Protein AF-A0A7S4KXI2-F1 (afdb_monomer_lite)

Foldseek 3Di:
DLDLVVLLCQLLVNFAFDPVQVVVCVVVVHRDDRVVGGDPLFADDPDGLLVLPVVLQEFAEEEEDDDPVVQVSVQSNSVSSNHHYDYDYPVCLVVQQRGQEYEYAPPDDVVVCLVSVVNHPNHDFYFYPVLSSVCSRNVHSVSTDTDDSPDPPPPVVPVCVQQLAQFDKWWWWDDPDPDCPVGTDIGDDPDPVVWDQDPQQKTDKAWEFCAPVRGPHHDPFPQTHNGFKIWIWGDDPRYIWIWIAGPPGQFAKDWQQFGAHGIDTDDAFIKIKGGQHGPDDHRDGDDPPTDSVRIIIIGMHGDNVSND

Sequence (308 aa):
GRCVKALVALARGVPIVNIDWISASFKNKEWLHTRSYLCRDVPRPSVSRRQVLSELSSAVVGVYGNTKPGFSDLSLIIEGLGGHSKEITMATRRKKEDVNILVIPKDFQLSTLRSEVEHMPALKFVITDENLKEVIWEGDRSLIQKLDFSETNVSRNTDEQLTGHKGMPFLQEVPFSQQNVTRPMRIYPTSASSFPESKDGTYPAIRVGRNPASCAYLLPYEGVSRIHFALQLVKDVNQLKLYIEDQGSTNGIFVNKQKRLGRTEVHENDVILVGGGAGLEDGAFLDDTMKTEHSARFVVKIDSKFSD

Structure (mmCIF, N/CA/C/O backbone):
data_AF-A0A7S4KXI2-F1
#
_entry.id   AF-A0A7S4KXI2-F1
#
loop_
_atom_site.group_PDB
_atom_site.id
_atom_site.type_symbol
_atom_site.label_atom_id
_atom_site.label_alt_id
_atom_site.label_comp_id
_atom_site.label_asym_id
_atom_site.label_entity_id
_atom_site.label_seq_id
_atom_site.pdbx_PDB_ins_code
_atom_site.Cartn_x
_atom_site.Cartn_y
_atom_site.Cartn_z
_atom_site.occupancy
_atom_site.B_iso_or_equiv
_atom_site.auth_seq_id
_atom_site.auth_comp_id
_atom_site.auth_asym_id
_atom_site.auth_atom_id
_atom_site.pdbx_PDB_model_num
ATOM 1 N N . GLY A 1 1 ? 0.180 4.705 -9.514 1.00 55.47 1 GLY A N 1
ATOM 2 C CA . GLY A 1 1 ? 0.528 5.211 -8.162 1.00 55.47 1 GLY A CA 1
ATOM 3 C C . GLY A 1 1 ? -0.717 5.488 -7.325 1.00 55.47 1 GLY A C 1
ATOM 4 O O . GLY A 1 1 ? -1.696 5.982 -7.873 1.00 55.47 1 GLY A O 1
ATOM 5 N N . ARG A 1 2 ? -0.679 5.195 -6.014 1.00 84.75 2 ARG A N 1
ATOM 6 C CA . ARG A 1 2 ? -1.804 5.295 -5.049 1.00 84.75 2 ARG A CA 1
ATOM 7 C C . ARG A 1 2 ? -2.128 6.741 -4.611 1.00 84.75 2 ARG A C 1
ATOM 9 O O . ARG A 1 2 ? -2.221 7.032 -3.423 1.00 84.75 2 ARG A O 1
ATOM 16 N N . CYS A 1 3 ? -2.231 7.684 -5.549 1.00 91.56 3 CYS A N 1
ATOM 17 C CA . CYS A 1 3 ? -2.616 9.060 -5.217 1.00 91.56 3 CYS A CA 1
ATOM 18 C C . CYS A 1 3 ? -4.137 9.186 -5.021 1.00 91.56 3 CYS A C 1
ATOM 20 O O . CYS A 1 3 ? -4.909 8.387 -5.553 1.00 91.56 3 CYS A O 1
ATOM 22 N N . VAL A 1 4 ? -4.582 10.224 -4.305 1.00 92.31 4 VAL A N 1
ATOM 23 C CA . VAL A 1 4 ? -6.007 10.458 -3.994 1.00 92.31 4 VAL A CA 1
ATOM 24 C C . VAL A 1 4 ? -6.867 10.495 -5.258 1.00 92.31 4 VAL A C 1
ATOM 26 O O . VAL A 1 4 ? -7.894 9.830 -5.321 1.00 92.31 4 VAL A O 1
ATOM 29 N N . LYS A 1 5 ? -6.414 11.184 -6.314 1.00 95.19 5 LYS A N 1
ATOM 30 C CA . LYS A 1 5 ? -7.141 11.261 -7.594 1.00 95.19 5 LYS A CA 1
ATOM 31 C C . LYS A 1 5 ? -7.384 9.882 -8.218 1.00 95.19 5 LYS A C 1
ATOM 33 O O . LYS A 1 5 ? -8.466 9.639 -8.744 1.00 95.19 5 LYS A O 1
ATOM 38 N N . ALA A 1 6 ? -6.403 8.981 -8.136 1.00 95.62 6 ALA A N 1
ATOM 39 C CA . ALA A 1 6 ? -6.546 7.617 -8.634 1.00 95.62 6 ALA A CA 1
ATOM 40 C C . ALA A 1 6 ? -7.560 6.821 -7.800 1.00 95.62 6 ALA A C 1
ATOM 42 O O . ALA A 1 6 ? -8.405 6.132 -8.362 1.00 95.62 6 ALA A O 1
ATOM 43 N N . LEU A 1 7 ? -7.535 6.961 -6.473 1.00 96.38 7 LEU A N 1
ATOM 44 C CA . LEU A 1 7 ? -8.495 6.294 -5.587 1.00 96.38 7 LEU A CA 1
ATOM 45 C C . LEU A 1 7 ? -9.927 6.799 -5.794 1.00 96.38 7 LEU A C 1
ATOM 47 O O . LEU A 1 7 ? -10.846 5.990 -5.861 1.00 96.38 7 LEU A O 1
ATOM 51 N N . VAL A 1 8 ? -10.117 8.110 -5.973 1.00 96.75 8 VAL A N 1
ATOM 52 C CA . VAL A 1 8 ? -11.424 8.698 -6.315 1.00 96.75 8 VAL A CA 1
ATOM 53 C C . VAL A 1 8 ? -11.923 8.167 -7.661 1.00 96.75 8 VAL A C 1
ATOM 55 O O . VAL A 1 8 ? -13.096 7.811 -7.783 1.00 96.75 8 VAL A O 1
ATOM 58 N N . ALA A 1 9 ? -11.044 8.071 -8.664 1.00 96.50 9 ALA A N 1
ATOM 59 C CA . ALA A 1 9 ? -11.386 7.481 -9.956 1.00 96.50 9 ALA A CA 1
ATOM 60 C C . ALA A 1 9 ? -11.843 6.019 -9.797 1.00 96.50 9 ALA A C 1
ATOM 62 O O . ALA A 1 9 ? -12.928 5.670 -10.260 1.00 96.50 9 ALA A O 1
ATOM 63 N N . LEU A 1 10 ? -11.083 5.196 -9.066 1.00 96.31 10 LEU A N 1
ATOM 64 C CA . LEU A 1 10 ? -11.429 3.794 -8.801 1.00 96.31 10 LEU A CA 1
ATOM 65 C C . LEU A 1 10 ? -12.745 3.644 -8.034 1.00 96.31 10 LEU A C 1
ATOM 67 O O . LEU A 1 10 ? -13.569 2.806 -8.404 1.00 96.31 10 LEU A O 1
ATOM 71 N N . ALA A 1 11 ? -12.962 4.464 -7.005 1.00 96.00 11 ALA A N 1
ATOM 72 C CA . ALA A 1 11 ? -14.194 4.484 -6.222 1.00 96.00 11 ALA A CA 1
ATOM 73 C C . ALA A 1 11 ? -15.423 4.763 -7.102 1.00 96.00 11 ALA A C 1
ATOM 75 O O . ALA A 1 11 ? -16.444 4.094 -6.966 1.00 96.00 11 ALA A O 1
ATOM 76 N N . ARG A 1 12 ? -15.290 5.688 -8.063 1.00 96.31 12 ARG A N 1
ATOM 77 C CA . ARG A 1 12 ? -16.340 6.061 -9.028 1.00 96.31 12 ARG A CA 1
ATOM 78 C C . ARG A 1 12 ? -16.450 5.118 -10.232 1.00 96.31 12 ARG A C 1
ATOM 80 O O . ARG A 1 12 ? -17.287 5.348 -11.099 1.00 96.31 12 ARG A O 1
ATOM 87 N N . GLY A 1 13 ? -15.609 4.086 -10.320 1.00 95.56 13 GLY A N 1
ATOM 88 C CA . GLY A 1 13 ? -15.572 3.179 -11.471 1.00 95.56 13 GLY A CA 1
ATOM 89 C C . GLY A 1 13 ? -14.996 3.806 -12.747 1.00 95.56 13 GLY A C 1
ATOM 90 O O . GLY A 1 13 ? -15.228 3.294 -13.840 1.00 95.56 13 GLY A O 1
ATOM 91 N N . VAL A 1 14 ? -14.246 4.903 -12.628 1.00 96.38 14 VAL A N 1
ATOM 92 C CA . VAL A 1 14 ? -13.552 5.541 -13.750 1.00 96.38 14 VAL A CA 1
ATOM 93 C C . VAL A 1 14 ? -12.287 4.733 -14.070 1.00 96.38 14 VAL A C 1
ATOM 95 O O . VAL A 1 14 ? -11.456 4.526 -13.180 1.00 96.38 14 VAL A O 1
ATOM 98 N N . PRO A 1 15 ? -12.105 4.265 -15.319 1.00 94.94 15 PRO A N 1
ATOM 99 C CA . PRO A 1 15 ? -10.921 3.504 -15.696 1.00 94.94 15 PRO A CA 1
ATOM 100 C C . PRO A 1 15 ? -9.660 4.370 -15.615 1.00 94.94 15 PRO A C 1
ATOM 102 O O . PRO A 1 15 ? -9.641 5.506 -16.085 1.00 94.94 15 PRO A O 1
ATOM 105 N N . ILE A 1 16 ? -8.583 3.806 -15.067 1.00 95.38 16 ILE A N 1
ATOM 106 C CA . ILE A 1 16 ? -7.259 4.433 -15.088 1.00 95.38 16 ILE A CA 1
ATOM 107 C C . ILE A 1 16 ? -6.535 3.967 -16.352 1.00 95.38 16 ILE A C 1
ATOM 109 O O . ILE A 1 16 ? -6.246 2.777 -16.508 1.00 95.38 16 ILE A O 1
ATOM 113 N N . VAL A 1 17 ? -6.252 4.909 -17.248 1.00 96.62 17 VAL A N 1
ATOM 114 C CA . VAL A 1 17 ? -5.554 4.670 -18.516 1.00 96.62 17 VAL A CA 1
ATOM 115 C C . VAL A 1 17 ? -4.150 5.262 -18.507 1.00 96.62 17 VAL A C 1
ATOM 117 O O . VAL A 1 17 ? -3.864 6.206 -17.768 1.00 96.62 17 VAL A O 1
ATOM 120 N N . ASN A 1 18 ? -3.277 4.704 -19.339 1.00 95.62 18 ASN A N 1
ATOM 121 C CA . ASN A 1 18 ? -1.946 5.232 -19.580 1.00 95.62 18 ASN A CA 1
ATOM 122 C C . ASN A 1 18 ? -2.002 6.492 -20.465 1.00 95.62 18 ASN A C 1
ATOM 124 O O . ASN A 1 18 ? -3.010 6.794 -21.108 1.00 95.62 18 ASN A O 1
ATOM 128 N N . ILE A 1 19 ? -0.893 7.235 -20.504 1.00 96.06 19 ILE A N 1
ATOM 129 C CA . ILE A 1 19 ? -0.793 8.472 -21.291 1.00 96.06 19 ILE A CA 1
ATOM 130 C C . ILE A 1 19 ? -0.904 8.223 -22.805 1.00 96.06 19 ILE A C 1
ATOM 132 O O . ILE A 1 19 ? -1.326 9.112 -23.545 1.00 96.06 19 ILE A O 1
ATOM 136 N N . ASP A 1 20 ? -0.610 7.003 -23.264 1.00 97.00 20 ASP A N 1
ATOM 137 C CA . ASP A 1 20 ? -0.696 6.631 -24.678 1.00 97.00 20 ASP A CA 1
ATOM 138 C C . ASP A 1 20 ? -2.126 6.722 -25.211 1.00 97.00 20 ASP A C 1
ATOM 140 O O . ASP A 1 20 ? -2.302 6.982 -26.399 1.00 97.00 20 ASP A O 1
ATOM 144 N N . TRP A 1 21 ? -3.149 6.572 -24.358 1.00 97.75 21 TRP A N 1
ATOM 145 C CA . TRP A 1 21 ? -4.545 6.782 -24.753 1.00 97.75 21 TRP A CA 1
ATOM 146 C C . TRP A 1 21 ? -4.774 8.185 -25.318 1.00 97.75 21 TRP A C 1
ATOM 148 O O . TRP A 1 21 ? -5.435 8.344 -26.345 1.00 97.75 21 TRP A O 1
ATOM 158 N N . ILE A 1 22 ? -4.197 9.197 -24.663 1.00 97.31 22 ILE A N 1
ATOM 159 C CA . ILE A 1 22 ? -4.315 10.599 -25.068 1.00 97.31 22 ILE A CA 1
ATOM 160 C C . ILE A 1 22 ? -3.591 10.792 -26.400 1.00 97.31 22 ILE A C 1
ATOM 162 O O . ILE A 1 22 ? -4.193 11.252 -27.370 1.00 97.31 22 ILE A O 1
ATOM 166 N N . SER A 1 23 ? -2.327 10.370 -26.477 1.00 97.75 23 SER A N 1
ATOM 167 C CA . SER A 1 23 ? -1.507 10.485 -27.689 1.00 97.75 23 SER A CA 1
ATOM 168 C C . SER A 1 23 ? -2.138 9.774 -28.888 1.00 97.75 23 SER A C 1
ATOM 170 O O . SER A 1 23 ? -2.178 10.317 -29.993 1.00 97.75 23 SER A O 1
ATOM 172 N N . ALA A 1 24 ? -2.673 8.572 -28.678 1.00 97.69 24 ALA A N 1
ATOM 173 C CA . ALA A 1 24 ? -3.324 7.798 -29.720 1.00 97.69 24 ALA A CA 1
ATOM 174 C C . ALA A 1 24 ? -4.668 8.413 -30.135 1.00 97.69 24 ALA A C 1
ATOM 176 O O . ALA A 1 24 ? -4.960 8.449 -31.328 1.00 97.69 24 ALA A O 1
ATOM 177 N N . SER A 1 25 ? -5.447 8.962 -29.199 1.00 97.94 25 SER A N 1
ATOM 178 C CA . SER A 1 25 ? -6.700 9.658 -29.527 1.00 97.94 25 SER A CA 1
ATOM 179 C C . SER A 1 25 ? -6.443 10.922 -30.357 1.00 97.94 25 SER A C 1
ATOM 181 O O . SER A 1 25 ? -7.071 11.127 -31.394 1.00 97.94 25 SER A O 1
ATOM 183 N N . PHE A 1 26 ? -5.434 11.724 -29.990 1.00 98.12 26 PHE A N 1
ATOM 184 C CA . PHE A 1 26 ? -5.021 12.884 -30.792 1.00 98.12 26 PHE A CA 1
ATOM 185 C C . PHE A 1 26 ? -4.544 12.488 -32.191 1.00 98.12 26 PHE A C 1
ATOM 187 O O . PHE A 1 26 ? -4.942 13.112 -33.174 1.00 98.12 26 PHE A O 1
ATOM 194 N N . LYS A 1 27 ? -3.723 11.436 -32.296 1.00 98.06 27 LYS A N 1
ATOM 195 C CA . LYS A 1 27 ? -3.203 10.950 -33.582 1.00 98.06 27 LYS A CA 1
ATOM 196 C C . LYS A 1 27 ? -4.319 10.494 -34.526 1.00 98.06 27 LYS A C 1
ATOM 198 O O . LYS A 1 27 ? -4.247 10.779 -35.718 1.00 98.06 27 LYS A O 1
ATOM 203 N N . ASN A 1 28 ? -5.333 9.806 -34.003 1.00 97.69 28 ASN A N 1
ATOM 204 C CA . ASN A 1 28 ? -6.451 9.291 -34.799 1.00 97.69 28 ASN A CA 1
ATOM 205 C C . ASN A 1 28 ? -7.590 10.309 -34.978 1.00 97.69 28 ASN A C 1
ATOM 207 O O . ASN A 1 28 ? -8.513 10.050 -35.741 1.00 97.69 28 ASN A O 1
ATOM 211 N N . LYS A 1 29 ? -7.511 11.481 -34.327 1.00 97.62 29 LYS A N 1
ATOM 212 C CA . LYS A 1 29 ? -8.562 12.515 -34.320 1.00 97.62 29 LYS A CA 1
ATOM 213 C C . LYS A 1 29 ? -9.922 11.992 -33.831 1.00 97.62 29 LYS A C 1
ATOM 215 O O . LYS A 1 29 ? -10.963 12.512 -34.223 1.00 97.62 29 LYS A O 1
ATOM 220 N N . GLU A 1 30 ? -9.909 10.996 -32.952 1.00 97.94 30 GLU A N 1
ATOM 221 C CA . GLU A 1 30 ? -11.101 10.411 -32.337 1.00 97.94 30 GLU A CA 1
ATOM 222 C C . GLU A 1 30 ? -10.794 9.906 -30.922 1.00 97.94 30 GLU A C 1
ATOM 224 O O . GLU A 1 30 ? -9.646 9.618 -30.585 1.00 97.94 30 GLU A O 1
ATOM 229 N N . TRP A 1 31 ? -11.822 9.784 -30.080 1.00 97.06 31 TRP A N 1
ATOM 230 C CA . TRP A 1 31 ? -11.675 9.207 -28.744 1.00 97.06 31 TRP A CA 1
ATOM 231 C C . TRP A 1 31 ? -11.628 7.685 -28.829 1.00 97.06 31 TRP A C 1
ATOM 233 O O . TRP A 1 31 ? -12.648 7.030 -29.038 1.00 97.06 31 TRP A O 1
ATOM 243 N N . LEU A 1 32 ? -10.440 7.116 -2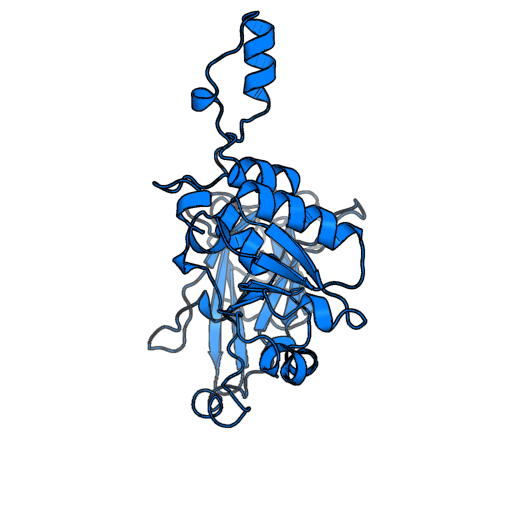8.633 1.00 97.69 32 LEU A N 1
ATOM 244 C CA . LEU A 1 32 ? -10.262 5.668 -28.680 1.00 97.69 32 LEU A CA 1
ATOM 245 C C . LEU A 1 32 ? -10.871 4.980 -27.455 1.00 97.69 32 LEU A C 1
ATOM 247 O O . LEU A 1 32 ? -10.969 5.549 -26.364 1.00 97.69 32 LEU A O 1
ATOM 251 N N . HIS A 1 33 ? -11.218 3.703 -27.606 1.00 97.19 33 HIS A N 1
ATOM 252 C CA . HIS A 1 33 ? -11.757 2.908 -26.509 1.00 97.19 33 HIS A CA 1
ATOM 253 C C . HIS A 1 33 ? -10.701 2.694 -25.403 1.00 97.19 33 HIS A C 1
ATOM 255 O O . HIS A 1 33 ? -9.630 2.133 -25.637 1.00 97.19 33 HIS A O 1
ATOM 261 N N . THR A 1 34 ? -11.019 3.074 -24.162 1.00 96.94 34 THR A N 1
ATOM 262 C CA . THR A 1 34 ? -10.071 3.082 -23.023 1.00 96.94 34 THR A CA 1
ATOM 263 C C . THR A 1 34 ? -9.535 1.702 -22.632 1.00 96.94 34 THR A C 1
ATOM 265 O O . THR A 1 34 ? -8.426 1.599 -22.113 1.00 96.94 34 THR A O 1
ATOM 268 N N . ARG A 1 35 ? -10.287 0.623 -22.901 1.00 94.50 35 ARG A N 1
ATOM 269 C CA . ARG A 1 35 ? -9.895 -0.772 -22.584 1.00 94.50 35 ARG A CA 1
ATOM 270 C C . ARG A 1 35 ? -8.509 -1.168 -23.102 1.00 94.50 35 ARG A C 1
ATOM 272 O O . ARG A 1 35 ? -7.815 -1.908 -22.411 1.00 94.50 35 ARG A O 1
ATOM 279 N N . SER A 1 36 ? -8.102 -0.669 -24.268 1.00 96.31 36 SER A N 1
ATOM 280 C CA . SER A 1 36 ? -6.795 -0.986 -24.866 1.00 96.31 36 SER A CA 1
ATOM 281 C C . SER A 1 36 ? -5.626 -0.257 -24.197 1.00 96.31 36 SER A C 1
ATOM 283 O O . SER A 1 36 ? -4.472 -0.574 -24.464 1.00 96.31 36 SER A O 1
ATOM 285 N N . TYR A 1 37 ? -5.923 0.699 -23.316 1.00 97.25 37 TYR A N 1
ATOM 286 C CA . TYR A 1 37 ? -4.955 1.614 -22.719 1.00 97.25 37 TYR A CA 1
ATOM 287 C C . TYR A 1 37 ? -4.993 1.606 -21.191 1.00 97.25 37 TYR A C 1
ATOM 289 O O . TYR A 1 37 ? -4.465 2.510 -20.554 1.00 97.25 37 TYR A O 1
ATOM 297 N N . LEU A 1 38 ? -5.629 0.612 -20.569 1.00 94.94 38 LEU A N 1
ATOM 298 C CA . LEU A 1 38 ? -5.674 0.512 -19.112 1.00 94.94 38 LEU A CA 1
ATOM 299 C C . LEU A 1 38 ? -4.265 0.375 -18.525 1.00 94.94 38 LEU A C 1
ATOM 301 O O . LEU A 1 38 ? -3.448 -0.414 -19.012 1.00 94.94 38 LEU A O 1
ATOM 305 N N . CYS A 1 39 ? -4.010 1.084 -17.428 1.00 93.62 39 CYS A N 1
ATOM 306 C CA . CYS A 1 39 ? -2.784 0.923 -16.659 1.00 93.62 39 CYS A CA 1
ATOM 307 C C . CYS A 1 39 ? -2.621 -0.535 -16.187 1.00 93.62 39 CYS A C 1
ATOM 309 O O . CYS A 1 39 ? -3.579 -1.195 -15.769 1.00 93.62 39 CYS A O 1
ATOM 311 N N . ARG A 1 40 ? -1.399 -1.072 -16.304 1.00 91.06 40 ARG A N 1
ATOM 312 C CA . ARG A 1 40 ? -1.091 -2.473 -15.956 1.00 91.06 40 ARG A CA 1
ATOM 313 C C . ARG A 1 40 ? -0.893 -2.678 -14.454 1.00 91.06 40 ARG A C 1
ATOM 315 O O . ARG A 1 40 ? -1.143 -3.771 -13.969 1.00 91.06 40 ARG A O 1
ATOM 322 N N . ASP A 1 41 ? -0.476 -1.634 -13.746 1.00 87.94 41 ASP A N 1
ATOM 323 C CA . ASP A 1 41 ? -0.218 -1.608 -12.302 1.00 87.94 41 ASP A CA 1
ATOM 324 C C . ASP A 1 41 ? -1.487 -1.425 -11.454 1.00 87.94 41 ASP A C 1
ATOM 326 O O . ASP A 1 41 ? -1.411 -1.440 -10.229 1.00 87.94 41 ASP A O 1
ATOM 330 N N . VAL A 1 42 ? -2.648 -1.233 -12.087 1.00 91.31 42 VAL A N 1
ATOM 331 C CA . VAL A 1 42 ? -3.931 -1.059 -11.400 1.00 91.31 42 VAL A CA 1
ATOM 332 C C . VAL A 1 42 ? -4.654 -2.409 -11.322 1.00 91.31 42 VAL A C 1
ATOM 334 O O . VAL A 1 42 ? -5.028 -2.946 -12.374 1.00 91.31 42 VAL A O 1
ATOM 337 N N . PRO A 1 43 ? -4.892 -2.950 -10.109 1.00 90.12 43 PRO A N 1
ATOM 338 C CA . PRO A 1 43 ? -5.602 -4.213 -9.919 1.00 90.12 43 PRO A CA 1
ATOM 339 C C . PRO A 1 43 ? -6.997 -4.214 -10.555 1.00 90.12 43 PRO A C 1
ATOM 341 O O . PRO A 1 43 ? -7.677 -3.184 -10.640 1.00 90.12 43 PRO A O 1
ATOM 344 N N . ARG A 1 44 ? -7.453 -5.383 -11.015 1.00 91.31 44 ARG A N 1
ATOM 345 C CA . ARG A 1 44 ? -8.733 -5.551 -11.728 1.00 91.31 44 ARG A CA 1
ATOM 346 C C . ARG A 1 44 ? -9.586 -6.630 -11.055 1.00 91.31 44 ARG A C 1
ATOM 348 O O . ARG A 1 44 ? -9.660 -7.741 -11.574 1.00 91.31 44 ARG A O 1
ATOM 355 N N . PRO A 1 45 ? -10.212 -6.325 -9.908 1.00 87.88 45 PRO A N 1
ATOM 356 C CA . PRO A 1 45 ? -11.200 -7.203 -9.299 1.00 87.88 45 PRO A CA 1
ATOM 357 C C . PRO A 1 45 ? -12.345 -7.510 -10.269 1.00 87.88 45 PRO A C 1
ATOM 359 O O . PRO A 1 45 ? -12.674 -6.711 -11.151 1.00 87.88 45 PRO A O 1
ATOM 362 N N . SER A 1 46 ? -12.976 -8.665 -10.064 1.00 88.75 46 SER A N 1
ATOM 363 C CA . SER A 1 46 ? -14.157 -9.115 -10.810 1.00 88.75 46 SER A CA 1
ATOM 364 C C . SER A 1 46 ? -15.406 -8.269 -10.534 1.00 88.75 46 SER A C 1
ATOM 366 O O . SER A 1 46 ? -16.357 -8.306 -11.312 1.00 88.75 46 SER A O 1
ATOM 368 N N . VAL A 1 47 ? -15.398 -7.495 -9.446 1.00 92.06 47 VAL A N 1
ATOM 369 C CA . VAL A 1 47 ? -16.495 -6.628 -9.005 1.00 92.06 47 VAL A CA 1
ATOM 370 C C . VAL A 1 47 ? -16.036 -5.173 -8.885 1.00 92.06 47 VAL A C 1
ATOM 372 O O . VAL A 1 47 ? -14.853 -4.872 -8.715 1.00 92.06 47 VAL A O 1
ATOM 375 N N . SER A 1 48 ? -16.979 -4.236 -8.982 1.00 93.94 48 SER A N 1
ATOM 376 C CA . SER A 1 48 ? -16.687 -2.805 -8.819 1.00 93.94 48 SER A CA 1
ATOM 377 C C . SER A 1 48 ? -16.261 -2.470 -7.383 1.00 93.94 48 SER A C 1
ATOM 379 O O . SER A 1 48 ? -16.688 -3.127 -6.438 1.00 93.94 48 SER A O 1
ATOM 381 N N . ARG A 1 49 ? -15.485 -1.394 -7.178 1.00 93.56 49 ARG A N 1
ATOM 382 C CA . ARG A 1 49 ? -15.041 -0.978 -5.826 1.00 93.56 49 ARG A CA 1
ATOM 383 C C . ARG A 1 49 ? -16.213 -0.654 -4.900 1.00 93.56 49 ARG A C 1
ATOM 385 O O . ARG A 1 49 ? -16.151 -0.938 -3.711 1.00 93.56 49 ARG A O 1
ATOM 392 N N . ARG A 1 50 ? -17.309 -0.136 -5.460 1.00 94.12 50 ARG A N 1
ATOM 393 C CA . ARG A 1 50 ? -18.567 0.074 -4.736 1.00 94.12 50 ARG A CA 1
ATOM 394 C C . ARG A 1 50 ? -19.176 -1.240 -4.229 1.00 94.12 50 ARG A C 1
ATOM 396 O O . ARG A 1 50 ? -19.741 -1.255 -3.147 1.00 94.12 50 ARG A O 1
ATOM 403 N N . GLN A 1 51 ? -19.050 -2.336 -4.980 1.00 93.31 51 GLN A N 1
ATOM 404 C CA . GLN A 1 51 ? -19.500 -3.661 -4.536 1.00 93.31 51 GLN A CA 1
ATOM 405 C C . GLN A 1 51 ? -18.541 -4.285 -3.517 1.00 93.31 51 GLN A C 1
ATOM 407 O O . GLN A 1 51 ? -19.008 -4.901 -2.564 1.00 93.31 51 GLN A O 1
ATOM 412 N N . VAL A 1 52 ? -17.225 -4.092 -3.685 1.00 91.56 52 VAL A N 1
ATOM 413 C CA . VAL A 1 52 ? -16.207 -4.521 -2.702 1.00 91.56 52 VAL A CA 1
ATOM 414 C C . VAL A 1 52 ? -16.504 -3.919 -1.329 1.00 91.56 52 VAL A C 1
ATOM 416 O O . VAL A 1 52 ? -16.448 -4.618 -0.324 1.00 91.56 52 VAL A O 1
ATOM 419 N N . LEU A 1 53 ? -16.856 -2.632 -1.306 1.00 92.25 53 LEU A N 1
ATOM 420 C CA . LEU A 1 53 ? -17.140 -1.850 -0.105 1.00 92.25 53 LEU A CA 1
ATOM 421 C C . LEU A 1 53 ? -18.624 -1.484 -0.000 1.00 92.25 53 LEU A C 1
ATOM 423 O O . LEU A 1 53 ? -18.983 -0.325 0.220 1.00 92.25 53 LEU A O 1
ATOM 427 N N . SER A 1 54 ? -19.499 -2.473 -0.183 1.00 94.12 54 SER A N 1
ATOM 428 C CA . SER A 1 54 ? -20.950 -2.254 -0.152 1.00 94.12 54 SER A CA 1
ATOM 429 C C . SER A 1 54 ? -21.438 -1.639 1.166 1.00 94.12 54 SER A C 1
ATOM 431 O O . SER A 1 54 ? -22.399 -0.869 1.156 1.00 94.12 54 SER A O 1
ATOM 433 N N . GLU A 1 55 ? -20.733 -1.871 2.279 1.00 92.56 55 GLU A N 1
ATOM 434 C CA . GLU A 1 55 ? -21.054 -1.286 3.582 1.00 92.56 55 GLU A CA 1
ATOM 435 C C . GLU A 1 55 ? -20.913 0.238 3.596 1.00 92.56 55 GLU A C 1
ATOM 437 O O . GLU A 1 55 ? -21.590 0.892 4.385 1.00 92.56 55 GLU A O 1
ATOM 442 N N . LEU A 1 56 ? -20.066 0.809 2.731 1.00 93.06 56 LEU A N 1
ATOM 443 C CA . LEU A 1 56 ? -19.897 2.259 2.621 1.00 93.06 56 LEU A CA 1
ATOM 444 C C . LEU A 1 56 ? -21.004 2.915 1.794 1.00 93.06 56 LEU A C 1
ATOM 446 O O . LEU A 1 56 ? -21.292 4.082 2.024 1.00 93.06 56 LEU A O 1
ATOM 450 N N . SER A 1 57 ? -21.650 2.187 0.879 1.00 91.06 57 SER A N 1
ATOM 451 C CA . SER A 1 57 ? -22.580 2.750 -0.117 1.00 91.06 57 SER A CA 1
ATOM 452 C C . SER A 1 57 ? -23.855 3.392 0.451 1.00 91.06 57 SER A C 1
ATOM 454 O O . SER A 1 57 ? -24.576 4.065 -0.277 1.00 91.06 57 SER A O 1
ATOM 456 N N . SER A 1 58 ? -24.132 3.199 1.739 1.00 90.19 58 SER A N 1
ATOM 457 C CA . SER A 1 58 ? -25.239 3.840 2.455 1.00 90.19 58 SER A CA 1
ATOM 458 C C . SER A 1 58 ? -24.864 4.238 3.886 1.00 90.19 58 SER A C 1
ATOM 460 O O . SER A 1 58 ? -25.744 4.526 4.695 1.00 90.19 58 SER A O 1
ATOM 462 N N . ALA A 1 59 ? -23.577 4.174 4.235 1.00 94.50 59 ALA A N 1
ATOM 463 C CA . ALA A 1 59 ? -23.113 4.473 5.581 1.00 94.50 59 ALA A CA 1
ATOM 464 C C . ALA A 1 59 ? -22.820 5.962 5.743 1.00 94.50 59 ALA A C 1
ATOM 466 O O . ALA A 1 59 ? -22.265 6.615 4.854 1.00 94.50 59 ALA A O 1
ATOM 467 N N . VAL A 1 60 ? -23.109 6.469 6.937 1.00 96.62 60 VAL A N 1
ATOM 468 C CA . VAL A 1 60 ? -22.502 7.698 7.435 1.00 96.62 60 VAL A CA 1
ATOM 469 C C . VAL A 1 60 ? -21.110 7.345 7.950 1.00 96.62 60 VAL A C 1
ATOM 471 O O . VAL A 1 60 ? -20.952 6.601 8.918 1.00 96.62 60 VAL A O 1
ATOM 474 N N . VAL A 1 61 ? -20.087 7.858 7.280 1.00 96.56 61 VAL A N 1
ATOM 475 C CA . VAL A 1 61 ? -18.683 7.576 7.567 1.00 96.56 61 VAL A CA 1
ATOM 476 C C . VAL A 1 61 ? -18.082 8.765 8.296 1.00 96.56 61 VAL A C 1
ATOM 478 O O . VAL A 1 61 ? -17.895 9.838 7.722 1.00 96.56 61 VAL A O 1
ATOM 481 N N . GLY A 1 62 ? -17.772 8.587 9.572 1.00 95.38 62 GLY A N 1
ATOM 482 C CA . GLY A 1 62 ? -17.027 9.566 10.343 1.00 95.38 62 GLY A CA 1
ATOM 483 C C . GLY A 1 62 ? -15.564 9.522 9.925 1.00 95.38 62 GLY A C 1
ATOM 484 O O . GLY A 1 62 ? -14.939 8.472 10.005 1.00 95.38 62 GLY A O 1
ATOM 485 N N . VAL A 1 63 ? -15.003 10.641 9.491 1.00 94.75 63 VAL A N 1
ATOM 486 C CA . VAL A 1 63 ? -13.571 10.763 9.211 1.00 94.75 63 VAL A CA 1
ATOM 487 C C . VAL A 1 63 ? -12.960 11.602 10.316 1.00 94.75 63 VAL A C 1
ATOM 489 O O . VAL A 1 63 ? -13.308 12.771 10.496 1.00 94.75 63 VAL A O 1
ATOM 492 N N . TYR A 1 64 ? -12.074 10.977 11.077 1.00 91.31 64 TYR A N 1
ATOM 493 C CA . TYR A 1 64 ? -11.428 11.575 12.227 1.00 91.31 64 TYR A CA 1
ATOM 494 C C . TYR A 1 64 ? -10.130 12.271 11.805 1.00 91.31 64 TYR A C 1
ATOM 496 O O . TYR A 1 64 ? -9.273 11.664 11.162 1.00 91.31 64 TYR A O 1
ATOM 504 N N . GLY A 1 65 ? -9.946 13.539 12.172 1.00 80.12 65 GLY A N 1
ATOM 505 C CA . GLY A 1 65 ? -8.712 14.256 11.851 1.00 80.12 65 GLY A CA 1
ATOM 506 C C . GLY A 1 65 ? -8.701 15.712 12.303 1.00 80.12 65 GLY A C 1
ATOM 507 O O . GLY A 1 65 ? -9.737 16.357 12.405 1.00 80.12 65 GLY A O 1
ATOM 508 N N . ASN A 1 66 ? -7.497 16.231 12.558 1.00 57.72 66 ASN A N 1
ATOM 509 C CA . ASN A 1 66 ? -7.271 17.610 13.010 1.00 57.72 66 ASN A CA 1
ATOM 510 C C . ASN A 1 66 ? -6.927 18.581 11.864 1.00 57.72 66 ASN A C 1
ATOM 512 O O . ASN A 1 66 ? -6.693 19.762 12.116 1.00 57.72 66 ASN A O 1
ATOM 516 N N . THR A 1 67 ? -6.860 18.115 10.610 1.00 60.81 67 THR A N 1
ATOM 517 C CA . THR A 1 67 ? -6.451 18.942 9.466 1.00 60.81 67 THR A CA 1
ATOM 518 C C . THR A 1 67 ? -7.434 18.824 8.295 1.00 60.81 67 THR A C 1
ATOM 520 O O . THR A 1 67 ? -7.691 17.742 7.767 1.00 60.81 67 THR A O 1
ATOM 523 N N . LYS A 1 68 ? -7.951 19.977 7.844 1.00 66.62 68 LYS A N 1
ATOM 524 C CA . LYS A 1 68 ? -8.885 20.099 6.707 1.00 66.62 68 LYS A CA 1
ATOM 525 C C . LYS A 1 68 ? -8.455 19.365 5.416 1.00 66.62 68 LYS A C 1
ATOM 527 O O . LYS A 1 68 ? -9.341 18.836 4.746 1.00 66.62 68 LYS A O 1
ATOM 532 N N . PRO A 1 69 ? -7.157 19.294 5.036 1.00 69.25 69 PRO A N 1
ATOM 533 C CA . PRO A 1 69 ? -6.753 18.620 3.799 1.00 69.25 69 PRO A CA 1
ATOM 534 C C . PRO A 1 69 ? -7.020 17.109 3.815 1.00 69.25 69 PRO A C 1
ATOM 536 O O . PRO A 1 69 ? -7.541 16.575 2.843 1.00 69.25 69 PRO A O 1
ATOM 539 N N . GLY A 1 70 ? -6.727 16.424 4.929 1.00 73.50 70 GLY A N 1
ATOM 540 C CA . GLY A 1 70 ? -6.908 14.970 5.027 1.00 73.50 70 GLY A CA 1
ATOM 541 C C . GLY A 1 70 ? -8.380 14.556 4.983 1.00 73.50 70 GLY A C 1
ATOM 542 O O . GLY A 1 70 ? -8.725 13.558 4.350 1.00 73.50 70 GLY A O 1
ATOM 543 N N . PHE A 1 71 ? -9.253 15.366 5.591 1.00 84.00 71 PHE A N 1
ATOM 544 C CA . PHE A 1 71 ? -10.700 15.177 5.514 1.00 84.00 71 PHE A CA 1
ATOM 545 C C . PHE A 1 71 ? -11.218 15.304 4.073 1.00 84.00 71 PHE A C 1
ATOM 547 O O . PHE A 1 71 ? -11.928 14.415 3.606 1.00 84.00 71 PHE A O 1
ATOM 554 N N . SER A 1 72 ? -10.824 16.367 3.358 1.00 85.69 72 SER A N 1
ATOM 555 C CA . SER A 1 72 ? -11.289 16.622 1.984 1.00 85.69 72 SER A CA 1
ATOM 556 C C . SER A 1 72 ? -10.917 15.505 1.007 1.00 85.69 72 SER A C 1
ATOM 558 O O . SER A 1 72 ? -11.659 15.238 0.065 1.00 85.69 72 SER A O 1
ATOM 560 N N . ASP A 1 73 ? -9.764 14.866 1.189 1.00 91.31 73 ASP A N 1
ATOM 561 C CA . ASP A 1 73 ? -9.331 13.800 0.286 1.00 91.31 73 ASP A CA 1
ATOM 562 C C . ASP A 1 73 ? -10.139 12.514 0.507 1.00 91.31 73 ASP A C 1
ATOM 564 O O . ASP A 1 73 ? -10.563 11.858 -0.448 1.00 91.31 73 ASP A O 1
ATOM 568 N N . LEU A 1 74 ? -10.380 12.157 1.771 1.00 93.62 74 LEU A N 1
ATOM 569 C CA . LEU A 1 74 ? -11.153 10.972 2.134 1.00 93.62 74 LEU A CA 1
ATOM 570 C C . LEU A 1 74 ? -12.645 11.141 1.845 1.00 93.62 74 LEU A C 1
ATOM 572 O O . LEU A 1 74 ? -13.279 10.171 1.428 1.00 93.62 74 LEU A O 1
ATOM 576 N N . SER A 1 75 ? -13.200 12.347 2.002 1.00 95.25 75 SER A N 1
ATOM 577 C CA . SER A 1 75 ? -14.610 12.614 1.693 1.00 95.25 75 SER A CA 1
ATOM 578 C C . SER A 1 75 ? -14.926 12.297 0.232 1.00 95.25 75 SER A C 1
ATOM 580 O O . SER A 1 75 ? -15.853 11.543 -0.043 1.00 95.25 75 SER A O 1
ATOM 582 N N . LEU A 1 76 ? -14.086 12.753 -0.704 1.00 95.69 76 LEU A N 1
ATOM 583 C CA . LEU A 1 76 ? -14.253 12.489 -2.138 1.00 95.69 76 LEU A CA 1
ATOM 584 C C . LEU A 1 76 ? -14.208 10.995 -2.477 1.00 95.69 76 LEU A C 1
ATOM 586 O O . LEU A 1 76 ? -14.903 10.538 -3.391 1.00 95.69 76 LEU A O 1
ATOM 590 N N . ILE A 1 77 ? -13.375 10.237 -1.762 1.00 96.19 77 ILE A N 1
ATOM 591 C CA . ILE A 1 77 ? -13.270 8.786 -1.916 1.00 96.19 77 ILE A CA 1
ATOM 592 C C . ILE A 1 77 ? -14.553 8.113 -1.412 1.00 96.19 77 ILE A C 1
ATOM 594 O O . ILE A 1 77 ? -15.150 7.318 -2.139 1.00 96.19 77 ILE A O 1
ATOM 598 N N . ILE A 1 78 ? -14.995 8.457 -0.200 1.00 96.94 78 ILE A N 1
ATOM 599 C CA . ILE A 1 78 ? -16.204 7.912 0.436 1.00 96.94 78 ILE A CA 1
ATOM 600 C C . ILE A 1 78 ? -17.447 8.214 -0.411 1.00 96.94 78 ILE A C 1
ATOM 602 O O . ILE A 1 78 ? -18.223 7.306 -0.708 1.00 96.94 78 ILE A O 1
ATOM 606 N N . GLU A 1 79 ? -17.597 9.453 -0.877 1.00 96.12 79 GLU A N 1
ATOM 607 C CA . GLU A 1 79 ? -18.672 9.865 -1.787 1.00 96.12 79 GLU A CA 1
ATOM 608 C C . GLU A 1 79 ? -18.614 9.101 -3.115 1.00 96.12 79 GLU A C 1
ATOM 610 O O . GLU A 1 79 ? -19.641 8.679 -3.648 1.00 96.12 79 GLU A O 1
ATOM 615 N N . GLY A 1 80 ? -17.408 8.859 -3.645 1.00 95.88 80 GLY A N 1
ATOM 616 C CA . GLY A 1 80 ? -17.211 8.026 -4.832 1.00 95.88 80 GLY A CA 1
ATOM 617 C C . GLY A 1 80 ? -17.755 6.608 -4.649 1.00 95.88 80 GLY A C 1
ATOM 618 O O . GLY A 1 80 ? -18.406 6.073 -5.547 1.00 95.88 80 GLY A O 1
ATOM 619 N N . LEU A 1 81 ? -17.575 6.034 -3.458 1.00 96.00 81 LEU A N 1
ATOM 620 C CA . LEU A 1 81 ? -18.129 4.731 -3.082 1.00 96.00 81 LEU A CA 1
ATOM 621 C C . LEU A 1 81 ? -19.646 4.776 -2.826 1.00 96.00 81 LEU A C 1
ATOM 623 O O . LEU A 1 81 ? -20.290 3.730 -2.836 1.00 96.00 81 LEU A O 1
ATOM 627 N N . GLY A 1 82 ? -20.245 5.964 -2.719 1.00 95.69 82 GLY A N 1
ATOM 628 C CA . GLY A 1 82 ? -21.672 6.180 -2.456 1.00 95.69 82 GLY A CA 1
ATOM 629 C C . GLY A 1 82 ? -22.008 6.470 -0.991 1.00 95.69 82 GLY A C 1
ATOM 630 O O . GLY A 1 82 ? -23.182 6.587 -0.671 1.00 95.69 82 GLY A O 1
ATOM 631 N N . GLY A 1 83 ? -21.010 6.588 -0.113 1.00 95.81 83 GLY A N 1
ATOM 632 C CA . GLY A 1 83 ? -21.225 6.910 1.297 1.00 95.81 83 GLY A CA 1
ATOM 633 C C . GLY A 1 83 ? -21.360 8.403 1.573 1.00 95.81 83 GLY A C 1
ATOM 634 O O . GLY A 1 83 ? -21.082 9.246 0.719 1.00 95.81 83 GLY A O 1
ATOM 635 N N . HIS A 1 84 ? -21.727 8.731 2.810 1.00 96.56 84 HIS A N 1
ATOM 636 C CA . HIS A 1 84 ? -21.799 10.106 3.300 1.00 96.56 84 HIS A CA 1
ATOM 637 C C . HIS A 1 84 ? -20.701 10.349 4.330 1.00 96.56 84 HIS A C 1
ATOM 639 O O . HIS A 1 84 ? -20.749 9.791 5.422 1.00 96.56 84 HIS A O 1
ATOM 645 N N . SER A 1 85 ? -19.710 11.184 4.024 1.00 95.12 85 SER A N 1
ATOM 646 C CA . SER A 1 85 ? -18.655 11.502 4.992 1.00 95.12 85 SER A CA 1
ATOM 647 C C . SER A 1 85 ? -19.069 12.613 5.960 1.00 95.12 85 SER A C 1
ATOM 649 O O . SER A 1 85 ? -19.641 13.621 5.542 1.00 95.12 85 SER A O 1
ATOM 651 N N . LYS A 1 86 ? -18.696 12.486 7.235 1.00 94.19 86 LYS A N 1
ATOM 652 C CA . LYS A 1 86 ? -18.794 13.543 8.250 1.00 94.19 86 LYS A CA 1
ATOM 653 C C . LYS A 1 86 ? -17.446 13.771 8.910 1.00 94.19 86 LYS A C 1
ATOM 655 O O . LYS A 1 86 ? -16.784 12.821 9.312 1.00 94.19 86 LYS A O 1
ATOM 660 N N . GLU A 1 87 ? -17.053 15.031 9.051 1.00 93.00 87 GLU A N 1
ATOM 661 C CA . GLU A 1 87 ? -15.841 15.385 9.790 1.00 93.00 87 GLU A CA 1
ATOM 662 C C . GLU A 1 87 ? -16.095 15.205 11.286 1.00 93.00 87 GLU A C 1
ATOM 664 O O . GLU A 1 87 ? -17.035 15.789 11.839 1.00 93.00 87 GLU A O 1
ATOM 669 N N . ILE A 1 88 ? -15.260 14.393 11.932 1.00 90.56 88 ILE A N 1
ATOM 670 C CA . ILE A 1 88 ? -15.318 14.146 13.368 1.00 90.56 88 ILE A CA 1
ATOM 671 C C . ILE A 1 88 ? -14.124 14.826 14.028 1.00 90.56 88 ILE A C 1
ATOM 673 O O . ILE A 1 88 ? -12.970 14.489 13.770 1.00 90.56 88 ILE A O 1
ATOM 677 N N . THR A 1 89 ? -14.421 15.771 14.918 1.00 86.75 89 THR A N 1
ATOM 678 C CA . THR A 1 89 ? -13.427 16.469 15.740 1.00 86.75 89 THR A CA 1
ATOM 679 C C . THR A 1 89 ? -13.712 16.247 17.223 1.00 86.75 89 THR A C 1
ATOM 681 O O . THR A 1 89 ? -14.830 15.896 17.613 1.00 86.75 89 THR A O 1
ATOM 684 N N . MET A 1 90 ? -12.723 16.509 18.082 1.00 75.56 90 MET A N 1
ATOM 685 C CA . MET A 1 90 ? -12.898 16.433 19.541 1.00 75.56 90 MET A CA 1
ATOM 686 C C . MET A 1 90 ? -14.028 17.329 20.064 1.00 75.56 90 MET A C 1
ATOM 688 O O . MET A 1 90 ? -14.737 16.963 20.997 1.00 75.56 90 MET A O 1
ATOM 692 N N . ALA A 1 91 ? -14.261 18.471 19.416 1.00 75.50 91 ALA A N 1
ATOM 693 C CA . ALA A 1 91 ? -15.280 19.431 19.828 1.00 75.50 91 ALA A CA 1
ATOM 694 C C . ALA A 1 91 ? -16.721 19.024 19.453 1.00 75.50 91 ALA A C 1
ATOM 696 O O . ALA A 1 91 ? -17.675 19.635 19.931 1.00 75.50 91 ALA A O 1
ATOM 697 N N . THR A 1 92 ? -16.926 18.018 18.595 1.00 72.00 92 THR A N 1
ATOM 698 C CA . THR A 1 92 ? -18.231 17.751 17.960 1.00 72.00 92 THR A CA 1
ATOM 699 C C . THR A 1 92 ? -18.880 16.439 18.409 1.00 72.00 92 THR A C 1
ATOM 701 O O . THR A 1 92 ? -19.253 15.600 17.594 1.00 72.00 92 THR A O 1
ATOM 704 N N . ARG A 1 93 ? -19.096 16.272 19.724 1.00 66.06 93 ARG A N 1
ATOM 705 C CA . ARG A 1 93 ? -19.726 15.060 20.298 1.00 66.06 93 ARG A CA 1
ATOM 706 C C . ARG A 1 93 ? -21.097 14.710 19.697 1.00 66.06 93 ARG A C 1
ATOM 708 O O . ARG A 1 93 ? -21.313 13.561 19.345 1.00 66.06 93 ARG A O 1
ATOM 715 N N . ARG A 1 94 ? -21.988 15.690 19.494 1.00 67.50 94 ARG A N 1
ATOM 716 C CA . ARG A 1 94 ? -23.348 15.461 18.950 1.00 67.50 94 ARG A CA 1
ATOM 717 C C . ARG A 1 94 ? -23.381 14.970 17.496 1.00 67.50 94 ARG A C 1
ATOM 719 O O . ARG A 1 94 ? -24.411 14.506 17.036 1.00 67.50 94 ARG A O 1
ATOM 726 N N . LYS A 1 95 ? -22.276 15.082 16.747 1.00 75.50 95 LYS A N 1
ATOM 727 C CA . LYS A 1 95 ? -22.209 14.650 15.337 1.00 75.50 95 LYS A CA 1
ATOM 728 C C . LYS A 1 95 ? -21.865 13.163 15.170 1.00 75.50 95 LYS A C 1
ATOM 730 O O . LYS A 1 95 ? -21.679 12.723 14.041 1.00 75.50 95 LYS A O 1
ATOM 735 N N . LYS A 1 96 ? -21.723 12.427 16.277 1.00 85.31 96 LYS A N 1
ATOM 736 C CA . LYS A 1 96 ? -21.168 11.068 16.309 1.00 85.31 96 LYS A CA 1
ATOM 737 C C . LYS A 1 96 ? -22.237 9.962 16.354 1.00 85.31 96 LYS A C 1
ATOM 739 O O . LYS A 1 96 ? -21.917 8.822 16.047 1.00 85.31 96 LYS A O 1
ATOM 744 N N . GLU A 1 97 ? -23.482 10.284 16.710 1.00 87.38 97 GLU A N 1
ATOM 745 C CA . GLU A 1 97 ? -24.527 9.289 17.021 1.00 87.38 97 GLU A CA 1
ATOM 746 C C . GLU A 1 97 ? -24.945 8.423 15.826 1.00 87.38 97 GLU A C 1
ATOM 748 O O . GLU A 1 97 ? -25.252 7.246 16.000 1.00 87.38 97 GLU A O 1
ATOM 753 N N . ASP A 1 98 ? -24.929 8.981 14.614 1.00 93.12 98 ASP A N 1
ATOM 754 C CA . ASP A 1 98 ? -25.349 8.291 13.393 1.00 93.12 98 ASP A CA 1
ATOM 755 C C . ASP A 1 98 ? -24.184 7.729 12.568 1.00 93.12 98 ASP A C 1
ATOM 757 O O . ASP A 1 98 ? -24.406 7.169 11.497 1.00 93.12 98 ASP A O 1
ATOM 761 N N . VAL A 1 99 ? -22.946 7.845 13.060 1.00 95.56 99 VAL A N 1
ATOM 762 C CA . VAL A 1 99 ? -21.756 7.334 12.373 1.00 95.56 99 VAL A CA 1
ATOM 763 C C . VAL A 1 99 ? -21.773 5.807 12.373 1.00 95.56 99 VAL A C 1
ATOM 765 O O . VAL A 1 99 ? -21.705 5.175 13.422 1.00 95.56 99 VAL A O 1
ATOM 768 N N . ASN A 1 100 ? -21.813 5.206 11.183 1.00 96.38 100 ASN A N 1
ATOM 769 C CA . ASN A 1 100 ? -21.787 3.755 11.011 1.00 96.38 100 ASN A CA 1
ATOM 770 C C . ASN A 1 100 ? -20.373 3.191 10.900 1.00 96.38 100 ASN A C 1
ATOM 772 O O . ASN A 1 100 ? -20.139 2.049 11.287 1.00 96.38 100 ASN A O 1
ATOM 776 N N . ILE A 1 101 ? -19.445 3.956 10.327 1.00 96.38 101 ILE A N 1
ATOM 777 C CA . ILE A 1 101 ? -18.052 3.550 10.115 1.00 96.38 101 ILE A CA 1
ATOM 778 C C . ILE A 1 101 ? -17.169 4.725 10.506 1.00 96.38 101 ILE A C 1
ATOM 780 O O . ILE A 1 101 ? -17.413 5.845 10.060 1.00 96.38 101 ILE A O 1
ATOM 784 N N . LEU A 1 102 ? -16.141 4.481 11.314 1.00 95.88 102 LEU A N 1
ATOM 785 C CA . LEU A 1 102 ? -15.172 5.506 11.695 1.00 95.88 102 LEU A CA 1
ATOM 786 C C . LEU A 1 102 ? -13.835 5.228 11.001 1.00 95.88 102 LEU A C 1
ATOM 788 O O . LEU A 1 102 ? -13.276 4.140 11.123 1.00 95.88 102 LEU A O 1
ATOM 792 N N . VAL A 1 103 ? -13.330 6.217 10.271 1.00 95.75 103 VAL A N 1
ATOM 793 C CA . VAL A 1 103 ? -12.022 6.193 9.614 1.00 95.75 103 VAL A CA 1
ATOM 794 C C . VAL A 1 103 ? -11.075 7.081 10.406 1.00 95.75 103 VAL A C 1
ATOM 796 O O . VAL A 1 103 ? -11.344 8.272 10.572 1.00 95.75 103 VAL A O 1
ATOM 799 N N . ILE A 1 104 ? -9.970 6.515 10.881 1.00 93.88 104 ILE A N 1
ATOM 800 C CA . ILE A 1 104 ? -8.962 7.223 11.681 1.00 93.88 104 ILE A CA 1
ATOM 801 C C . ILE A 1 104 ? -7.608 7.265 10.958 1.00 93.88 104 ILE A C 1
ATOM 803 O O . ILE A 1 104 ? -7.348 6.412 10.111 1.00 93.88 104 ILE A O 1
ATOM 807 N N . PRO A 1 105 ? -6.712 8.215 11.268 1.00 92.56 105 PRO A N 1
ATOM 808 C CA . PRO A 1 105 ? -5.349 8.180 10.748 1.00 92.56 105 PRO A CA 1
ATOM 809 C C . PRO A 1 105 ? -4.625 6.901 11.187 1.00 92.56 105 PRO A C 1
ATOM 811 O O . PRO A 1 105 ? -4.802 6.465 12.324 1.00 92.56 105 PRO A O 1
ATOM 814 N N . LYS A 1 106 ? -3.775 6.329 10.328 1.00 88.88 106 LYS A N 1
ATOM 815 C CA . LYS A 1 106 ? -2.974 5.133 10.662 1.00 88.88 106 LYS A CA 1
ATOM 816 C C . LYS A 1 106 ? -2.232 5.238 12.003 1.00 88.88 106 LYS A C 1
ATOM 818 O O . LYS A 1 106 ? -2.247 4.296 12.783 1.00 88.88 106 LYS A O 1
ATOM 823 N N . ASP A 1 107 ? -1.618 6.387 12.277 1.00 85.81 107 ASP A N 1
ATOM 824 C CA . ASP A 1 107 ? -0.804 6.610 13.480 1.00 85.81 107 ASP A CA 1
ATOM 825 C C . ASP A 1 107 ? -1.628 7.090 14.694 1.00 85.81 107 ASP A C 1
ATOM 827 O O . ASP A 1 107 ? -1.083 7.627 15.661 1.00 85.81 107 ASP A O 1
ATOM 831 N N . PHE A 1 108 ? -2.958 6.969 14.643 1.00 87.19 108 PHE A N 1
ATOM 832 C CA . PHE A 1 108 ? -3.841 7.462 15.692 1.00 87.19 108 PHE A CA 1
ATOM 833 C C . PHE A 1 108 ? -3.955 6.478 16.868 1.00 87.19 108 PHE A C 1
ATOM 835 O O . PHE A 1 108 ? -4.242 5.297 16.685 1.00 87.19 108 PHE A O 1
ATOM 842 N N . GLN A 1 109 ? -3.794 6.973 18.099 1.00 87.38 109 GLN A N 1
ATOM 843 C CA . GLN A 1 109 ? -3.888 6.148 19.308 1.00 87.38 109 GLN A CA 1
ATOM 844 C C . GLN A 1 109 ? -5.346 5.803 19.644 1.00 87.38 109 GLN A C 1
ATOM 846 O O . GLN A 1 109 ? -6.091 6.641 20.155 1.00 87.38 109 GLN A O 1
ATOM 851 N N . LEU A 1 110 ? -5.744 4.549 19.416 1.00 87.31 110 LEU A N 1
ATOM 852 C CA . LEU A 1 110 ? -7.106 4.047 19.656 1.00 87.31 110 LEU A CA 1
ATOM 853 C C . LEU A 1 110 ? -7.614 4.249 21.090 1.00 87.31 110 LEU A C 1
ATOM 855 O O . LEU A 1 110 ? -8.801 4.506 21.291 1.00 87.31 110 LEU A O 1
ATOM 859 N N . SER A 1 111 ? -6.720 4.187 22.080 1.00 87.31 111 SER A N 1
ATOM 860 C CA . SER A 1 111 ? -7.043 4.400 23.498 1.00 87.31 111 SER A CA 1
ATOM 861 C C . SER A 1 111 ? -7.737 5.741 23.752 1.00 87.31 111 SER A C 1
ATOM 863 O O . SER A 1 111 ? -8.625 5.824 24.600 1.00 87.31 111 SER A O 1
ATOM 865 N N . THR A 1 112 ? -7.397 6.773 22.977 1.00 88.94 112 THR A N 1
ATOM 866 C CA . THR A 1 112 ? -7.976 8.118 23.107 1.00 88.94 112 THR A CA 1
ATOM 867 C C . THR A 1 112 ? -9.439 8.193 22.658 1.00 88.94 112 THR A C 1
ATOM 869 O O . THR A 1 112 ? -10.191 9.011 23.180 1.00 88.94 112 THR A O 1
ATOM 872 N N . LEU A 1 113 ? -9.864 7.304 21.753 1.00 89.31 113 LEU A N 1
ATOM 873 C CA . LEU A 1 113 ? -11.223 7.255 21.199 1.00 89.31 113 LEU A CA 1
ATOM 874 C C . LEU A 1 113 ? -12.171 6.349 21.986 1.00 89.31 113 LEU A C 1
ATOM 876 O O . LEU A 1 113 ? -13.374 6.367 21.729 1.00 89.31 113 LEU A O 1
ATOM 880 N N . ARG A 1 114 ? -11.660 5.546 22.928 1.00 89.69 114 ARG A N 1
ATOM 881 C CA . ARG A 1 114 ? -12.436 4.482 23.584 1.00 89.69 114 ARG A CA 1
ATOM 882 C C . ARG A 1 114 ? -13.736 4.995 24.197 1.00 89.69 114 ARG A C 1
ATOM 884 O O . ARG A 1 114 ? -14.810 4.517 23.847 1.00 89.69 114 ARG A O 1
ATOM 891 N N . SER A 1 115 ? -13.628 6.024 25.037 1.00 88.69 115 SER A N 1
ATOM 892 C CA . SER A 1 115 ? -14.794 6.629 25.690 1.00 88.69 115 SER A CA 1
ATOM 893 C C . SER A 1 115 ? -15.803 7.197 24.695 1.00 88.69 115 SER A C 1
ATOM 895 O O . SER A 1 115 ? -16.964 7.357 25.024 1.00 88.69 115 SER A O 1
ATOM 897 N N . GLU A 1 116 ? -15.402 7.517 23.470 1.00 89.81 116 GLU A N 1
ATOM 898 C CA . GLU A 1 116 ? -16.263 8.179 22.495 1.00 89.81 116 GLU A CA 1
ATOM 899 C C . GLU A 1 116 ? -16.954 7.171 21.596 1.00 89.81 116 GLU A C 1
ATOM 901 O O . GLU A 1 116 ? -18.121 7.357 21.270 1.00 89.81 116 GLU A O 1
ATOM 906 N N . VAL A 1 117 ? -16.250 6.094 21.252 1.00 91.12 117 VAL A N 1
ATOM 907 C CA . VAL A 1 117 ? -16.789 4.928 20.550 1.00 91.12 117 VAL A CA 1
ATOM 908 C C . VAL A 1 117 ? -17.889 4.256 21.369 1.00 91.12 117 VAL A C 1
ATOM 910 O O . VAL A 1 117 ? -18.916 3.890 20.805 1.00 91.12 117 VAL A O 1
ATOM 913 N N . GLU A 1 118 ? -17.749 4.202 22.697 1.00 90.25 118 GLU A N 1
ATOM 914 C CA . GLU A 1 118 ? -18.802 3.722 23.611 1.00 90.25 118 GLU A CA 1
ATOM 915 C C . GLU A 1 118 ? -20.112 4.528 23.505 1.00 90.25 118 GLU A C 1
ATOM 917 O O . GLU A 1 118 ? -21.184 4.007 23.803 1.00 90.25 118 GLU A O 1
ATOM 922 N N . HIS A 1 119 ? -20.051 5.777 23.030 1.00 90.19 119 HIS A N 1
ATOM 923 C CA . HIS A 1 119 ? -21.214 6.649 22.829 1.00 90.19 119 HIS A CA 1
ATOM 924 C C . HIS A 1 119 ? -21.670 6.723 21.358 1.00 90.19 119 HIS A C 1
ATOM 926 O O . HIS A 1 119 ? -22.461 7.601 21.009 1.00 90.19 119 HIS A O 1
ATOM 932 N N . MET A 1 120 ? -21.185 5.838 20.478 1.00 93.12 120 MET A N 1
ATOM 933 C CA . MET A 1 120 ? -21.601 5.754 19.071 1.00 93.12 120 MET A CA 1
ATOM 934 C C . MET A 1 120 ? -22.434 4.484 18.825 1.00 93.12 120 MET A C 1
ATOM 936 O O . MET A 1 120 ? -21.914 3.498 18.304 1.00 93.12 120 MET A O 1
ATOM 940 N N . PRO A 1 121 ? -23.739 4.473 19.156 1.00 93.00 121 PRO A N 1
ATOM 941 C CA . PRO A 1 121 ? -24.561 3.260 19.083 1.00 93.00 121 PRO A CA 1
ATOM 942 C C . PRO A 1 121 ? -24.745 2.717 17.657 1.00 93.00 121 PRO A C 1
ATOM 944 O O . PRO A 1 121 ? -25.033 1.536 17.481 1.00 93.00 121 PRO A O 1
ATOM 947 N N . ALA A 1 122 ? -24.590 3.559 16.630 1.00 94.69 122 ALA A N 1
ATOM 948 C CA . ALA A 1 122 ? -24.704 3.156 15.230 1.00 94.69 122 ALA A CA 1
ATOM 949 C C . ALA A 1 122 ? -23.397 2.603 14.631 1.00 94.69 122 ALA A C 1
ATOM 951 O O . ALA A 1 122 ? -23.421 2.108 13.495 1.00 94.69 122 ALA A O 1
ATOM 952 N N . LEU A 1 123 ? -22.273 2.706 15.352 1.00 95.19 123 LEU A N 1
ATOM 953 C CA . LEU A 1 123 ? -20.947 2.363 14.850 1.00 95.19 123 LEU A CA 1
ATOM 954 C C . LEU A 1 123 ? -20.798 0.847 14.715 1.00 95.19 123 LEU A C 1
ATOM 956 O O . LEU A 1 123 ? -20.924 0.098 15.678 1.00 95.19 123 LEU A O 1
ATOM 960 N N . LYS A 1 124 ? -20.500 0.394 13.497 1.00 94.81 124 LYS A N 1
ATOM 961 C CA . LYS A 1 124 ? -20.333 -1.024 13.161 1.00 94.81 124 LYS A CA 1
ATOM 962 C C . LYS A 1 124 ? -18.883 -1.478 13.257 1.00 94.81 124 LYS A C 1
ATOM 964 O O . LYS A 1 124 ? -18.636 -2.613 13.647 1.00 94.81 124 LYS A O 1
ATOM 969 N N . PHE A 1 125 ? -17.938 -0.643 12.825 1.00 93.94 125 PHE A N 1
ATOM 970 C CA . PHE A 1 125 ? -16.504 -0.922 12.908 1.00 93.94 125 PHE A CA 1
ATOM 971 C C . PHE A 1 125 ? -15.667 0.338 12.654 1.00 93.94 125 PHE A C 1
ATOM 973 O O . PHE A 1 125 ? -16.154 1.342 12.123 1.00 93.94 125 PHE A O 1
ATOM 980 N N . VAL A 1 126 ? -14.385 0.251 13.008 1.00 95.00 126 VAL A N 1
ATOM 981 C CA . VAL A 1 126 ? -13.383 1.304 12.819 1.00 95.00 126 VAL A CA 1
ATOM 982 C C . VAL A 1 126 ? -12.254 0.773 11.943 1.00 95.00 126 VAL A C 1
ATOM 984 O O . VAL A 1 126 ? -11.855 -0.381 12.088 1.00 95.00 126 VAL A O 1
ATOM 987 N N . ILE A 1 127 ? -11.763 1.601 11.024 1.00 95.75 127 ILE A N 1
ATOM 988 C CA . ILE A 1 127 ? -10.643 1.290 10.123 1.00 95.75 127 ILE A CA 1
ATOM 989 C C . ILE A 1 127 ? -9.682 2.473 10.043 1.00 95.75 127 ILE A C 1
ATOM 991 O O . ILE A 1 127 ? -10.053 3.613 10.333 1.00 95.75 127 ILE A O 1
ATOM 995 N N . THR A 1 128 ? -8.451 2.222 9.606 1.00 94.81 128 THR A N 1
ATOM 996 C CA . THR A 1 128 ? -7.509 3.303 9.299 1.00 94.81 128 THR A CA 1
ATOM 997 C C . THR A 1 128 ? -7.722 3.850 7.887 1.00 94.81 128 THR A C 1
ATOM 999 O O . THR A 1 128 ? -8.234 3.168 6.993 1.00 94.81 128 THR A O 1
ATOM 1002 N N . ASP A 1 129 ? -7.305 5.092 7.659 1.00 94.31 129 ASP A N 1
ATOM 1003 C CA . ASP A 1 129 ? -7.331 5.723 6.344 1.00 94.31 129 ASP A CA 1
ATOM 1004 C C . ASP A 1 129 ? -6.438 4.990 5.333 1.00 94.31 129 ASP A C 1
ATOM 1006 O O . ASP A 1 129 ? -6.797 4.868 4.163 1.00 94.31 129 ASP A O 1
ATOM 1010 N N . GLU A 1 130 ? -5.292 4.471 5.773 1.00 93.00 130 GLU A N 1
ATOM 1011 C CA . GLU A 1 130 ? -4.406 3.659 4.943 1.00 93.00 130 GLU A CA 1
ATOM 1012 C C . GLU A 1 130 ? -5.038 2.318 4.562 1.00 93.00 130 GLU A C 1
ATOM 1014 O O . GLU A 1 130 ? -5.009 1.967 3.382 1.00 93.00 130 GLU A O 1
ATOM 1019 N N . ASN A 1 131 ? -5.678 1.621 5.510 1.00 94.75 131 ASN A N 1
ATOM 1020 C CA . ASN A 1 131 ? -6.379 0.372 5.217 1.00 94.75 131 ASN A CA 1
ATOM 1021 C C . ASN A 1 131 ? -7.504 0.592 4.194 1.00 94.75 131 ASN A C 1
ATOM 1023 O O . ASN A 1 131 ? -7.621 -0.161 3.228 1.00 94.75 131 ASN A O 1
ATOM 1027 N N . LEU A 1 132 ? -8.273 1.679 4.329 1.00 95.56 132 LEU A N 1
ATOM 1028 C CA . LEU A 1 132 ? -9.296 2.042 3.344 1.00 95.56 132 LEU A CA 1
ATOM 1029 C C . LEU A 1 132 ? -8.693 2.280 1.948 1.00 95.56 132 LEU A C 1
ATOM 1031 O O . LEU A 1 132 ? -9.212 1.777 0.950 1.00 95.56 132 LEU A O 1
ATOM 1035 N N . LYS A 1 133 ? -7.590 3.034 1.861 1.00 95.38 133 LYS A N 1
ATOM 1036 C CA . LYS A 1 133 ? -6.896 3.315 0.589 1.00 95.38 133 LYS A CA 1
ATOM 1037 C C . LYS A 1 133 ? -6.375 2.033 -0.066 1.00 95.38 133 LYS A C 1
ATOM 1039 O O . LYS A 1 133 ? -6.462 1.899 -1.287 1.00 95.38 133 LYS A O 1
ATOM 1044 N N . GLU A 1 134 ? -5.849 1.108 0.730 1.00 94.12 134 GLU A N 1
ATOM 1045 C CA . GLU A 1 134 ? -5.351 -0.188 0.271 1.00 94.12 134 GLU A CA 1
ATOM 1046 C C . GLU A 1 134 ? -6.474 -1.068 -0.285 1.00 94.12 134 GLU A C 1
ATOM 1048 O O . GLU A 1 134 ? -6.388 -1.497 -1.436 1.00 94.12 134 GLU A O 1
ATOM 1053 N N . VAL A 1 135 ? -7.571 -1.231 0.460 1.00 94.94 135 VAL A N 1
ATOM 1054 C CA . VAL A 1 135 ? -8.741 -2.015 0.025 1.00 94.94 135 VAL A CA 1
ATOM 1055 C C . VAL A 1 135 ? -9.303 -1.497 -1.303 1.00 94.94 135 VAL A C 1
ATOM 1057 O O . VAL A 1 135 ? -9.665 -2.283 -2.177 1.00 94.94 135 VAL A O 1
ATOM 1060 N N . ILE A 1 136 ? -9.347 -0.177 -1.506 1.00 95.69 136 ILE A N 1
ATOM 1061 C CA . ILE A 1 136 ? -9.838 0.429 -2.757 1.00 95.69 136 ILE A CA 1
ATOM 1062 C C . ILE A 1 136 ? -8.891 0.156 -3.928 1.00 95.69 136 ILE A C 1
ATOM 1064 O O . ILE A 1 136 ? -9.349 -0.131 -5.044 1.00 95.69 136 ILE A O 1
ATOM 1068 N N . TRP A 1 137 ? -7.585 0.282 -3.685 1.00 95.44 137 TRP A N 1
ATOM 1069 C CA . TRP A 1 137 ? -6.564 0.069 -4.704 1.00 95.44 137 TRP A CA 1
ATOM 1070 C C . TRP A 1 137 ? -6.571 -1.383 -5.184 1.00 95.44 137 TRP A C 1
ATOM 1072 O O . TRP A 1 137 ? -6.769 -1.629 -6.379 1.00 95.44 137 TRP A O 1
ATOM 1082 N N . GLU A 1 138 ? -6.441 -2.322 -4.246 1.00 93.69 138 GLU A N 1
ATOM 1083 C CA . GLU A 1 138 ? -6.438 -3.761 -4.523 1.00 93.69 138 GLU A CA 1
ATOM 1084 C C . GLU A 1 138 ? -7.809 -4.244 -5.012 1.00 93.69 138 GLU A C 1
ATOM 1086 O O . GLU A 1 138 ? -7.906 -5.105 -5.886 1.00 93.69 138 GLU A O 1
ATOM 1091 N N . GLY A 1 139 ? -8.887 -3.617 -4.534 1.00 94.62 139 GLY A N 1
ATOM 1092 C CA . GLY A 1 139 ? -10.246 -4.035 -4.847 1.00 94.62 139 GLY A CA 1
ATOM 1093 C C . GLY A 1 139 ? -10.621 -5.354 -4.176 1.00 94.62 139 GLY A C 1
ATOM 1094 O O . GLY A 1 139 ? -11.404 -6.115 -4.738 1.00 94.62 139 GLY A O 1
ATOM 1095 N N . ASP A 1 140 ? -10.064 -5.617 -2.995 1.00 93.81 140 ASP A N 1
ATOM 1096 C CA . ASP A 1 140 ? -10.293 -6.839 -2.231 1.00 93.81 140 ASP A CA 1
ATOM 1097 C C . ASP A 1 140 ? -10.808 -6.516 -0.825 1.00 93.81 140 ASP A C 1
ATOM 1099 O O . ASP A 1 140 ? -10.123 -5.909 -0.002 1.00 93.81 140 ASP A O 1
ATOM 1103 N N . ARG A 1 141 ? -12.037 -6.957 -0.547 1.00 92.75 141 ARG A N 1
ATOM 1104 C CA . ARG A 1 141 ? -12.715 -6.753 0.735 1.00 92.75 141 ARG A CA 1
ATOM 1105 C C . ARG A 1 141 ? -12.035 -7.529 1.866 1.00 92.75 141 ARG A C 1
ATOM 1107 O O . ARG A 1 141 ? -12.158 -7.133 3.024 1.00 92.75 141 ARG A O 1
ATOM 1114 N N . SER A 1 142 ? -11.347 -8.631 1.563 1.00 91.12 142 SER A N 1
ATOM 1115 C CA . SER A 1 142 ? -10.671 -9.456 2.571 1.00 91.12 142 SER A CA 1
ATOM 1116 C C . SER A 1 142 ? -9.571 -8.693 3.319 1.00 91.12 142 SER A C 1
ATOM 1118 O O . SER A 1 142 ? -9.256 -9.028 4.457 1.00 91.12 142 SER A O 1
ATOM 1120 N N . LEU A 1 143 ? -9.060 -7.612 2.719 1.00 90.44 143 LEU A N 1
ATOM 1121 C CA . LEU A 1 143 ? -8.033 -6.746 3.289 1.00 90.44 143 LEU A CA 1
ATOM 1122 C C . LEU A 1 143 ? -8.566 -5.750 4.329 1.00 90.44 143 LEU A C 1
ATOM 1124 O O . LEU A 1 143 ? -7.770 -5.021 4.916 1.00 90.44 143 LEU A O 1
ATOM 1128 N N . ILE A 1 144 ? -9.882 -5.676 4.571 1.00 93.31 144 ILE A N 1
ATOM 1129 C CA . ILE A 1 144 ? -10.434 -4.797 5.612 1.00 93.31 144 ILE A CA 1
ATOM 1130 C C . ILE A 1 144 ? -9.942 -5.261 6.985 1.00 93.31 144 ILE A C 1
ATOM 1132 O O . ILE A 1 144 ? -10.289 -6.346 7.451 1.00 93.31 144 ILE A O 1
ATOM 1136 N N . GLN A 1 145 ? -9.201 -4.390 7.667 1.00 90.88 145 GLN A N 1
ATOM 1137 C CA . GLN A 1 145 ? -8.700 -4.620 9.018 1.00 90.88 145 GLN A CA 1
ATOM 1138 C C . GLN A 1 145 ? -9.541 -3.817 10.005 1.00 90.88 145 GLN A C 1
ATOM 1140 O O . GLN A 1 145 ? -9.352 -2.611 10.174 1.00 90.88 145 GLN A O 1
ATOM 1145 N N . LYS A 1 146 ? -10.505 -4.491 10.637 1.00 92.62 146 LYS A N 1
ATOM 1146 C CA . LYS A 1 146 ? -11.338 -3.884 11.678 1.00 92.62 146 LYS A CA 1
ATOM 1147 C C . LYS A 1 146 ? -10.527 -3.718 12.959 1.00 92.62 146 LYS A C 1
ATOM 1149 O O . LYS A 1 146 ? -9.844 -4.645 13.384 1.00 92.62 146 LYS A O 1
ATOM 1154 N N . LEU A 1 147 ? -10.634 -2.546 13.571 1.00 88.31 147 LEU A N 1
ATOM 1155 C CA . LEU A 1 147 ? -10.055 -2.267 14.880 1.00 88.31 147 LEU A CA 1
ATOM 1156 C C . LEU A 1 147 ? -11.109 -2.578 15.946 1.00 88.31 147 LEU A C 1
ATOM 1158 O O . LEU A 1 147 ? -12.155 -1.926 15.990 1.00 88.31 147 LEU A O 1
ATOM 1162 N N . ASP A 1 148 ? -10.841 -3.592 16.768 1.00 84.06 148 ASP A N 1
ATOM 1163 C CA . ASP A 1 148 ? -11.727 -4.018 17.851 1.00 84.06 148 ASP A CA 1
ATOM 1164 C C . ASP A 1 148 ? -11.442 -3.237 19.142 1.00 84.06 148 ASP A C 1
ATOM 1166 O O . ASP A 1 148 ? -10.303 -3.131 19.590 1.00 84.06 148 ASP A O 1
ATOM 1170 N N . PHE A 1 149 ? -12.502 -2.706 19.760 1.00 75.50 149 PHE A N 1
ATOM 1171 C CA . PHE A 1 149 ? -12.453 -2.007 21.057 1.00 75.50 149 PHE A CA 1
ATOM 1172 C C . PHE A 1 149 ? -12.769 -2.934 22.239 1.00 75.50 149 PHE A C 1
ATOM 1174 O O . PHE A 1 149 ? -12.613 -2.537 23.394 1.00 75.50 149 PHE A O 1
ATOM 1181 N N . SER A 1 150 ? -13.247 -4.152 21.957 1.00 63.44 150 SER A N 1
ATOM 1182 C CA . SER A 1 150 ? -13.648 -5.144 22.961 1.00 63.44 150 SER A CA 1
ATOM 1183 C C . SER A 1 150 ? -12.466 -5.780 23.683 1.00 63.44 150 SER A C 1
ATOM 1185 O O . SER A 1 150 ? -12.640 -6.338 24.763 1.00 63.44 150 SER A O 1
ATOM 1187 N N . GLU A 1 151 ? -11.260 -5.671 23.135 1.00 48.88 151 GLU A N 1
ATOM 1188 C CA . GLU A 1 151 ? -10.058 -6.093 23.835 1.00 48.88 151 GLU A CA 1
ATOM 1189 C C . GLU A 1 151 ? -9.593 -4.968 24.770 1.00 48.88 151 GLU A C 1
ATOM 1191 O O . GLU A 1 151 ? -8.745 -4.135 24.460 1.00 48.88 151 GLU A O 1
ATOM 1196 N N . THR A 1 152 ? -10.133 -4.964 25.991 1.00 44.41 152 THR A N 1
ATOM 1197 C CA . THR A 1 152 ? -9.276 -4.680 27.147 1.00 44.41 152 THR A CA 1
ATOM 1198 C C . THR A 1 152 ? -8.012 -5.522 26.999 1.00 44.41 152 THR A C 1
ATOM 1200 O O . THR A 1 152 ? -8.133 -6.735 26.861 1.00 44.41 152 THR A O 1
ATOM 1203 N N . ASN A 1 153 ? -6.841 -4.887 27.033 1.00 44.25 153 ASN A N 1
ATOM 1204 C CA . ASN A 1 153 ? -5.488 -5.462 27.021 1.00 44.25 153 ASN A CA 1
ATOM 1205 C C . ASN A 1 153 ? -5.237 -6.581 28.068 1.00 44.25 153 ASN A C 1
ATOM 1207 O O . ASN A 1 153 ? -4.387 -6.435 28.940 1.00 44.25 153 ASN A O 1
ATOM 1211 N N . VAL A 1 154 ? -5.974 -7.694 28.032 1.00 42.56 154 VAL A N 1
ATOM 1212 C CA . VAL A 1 154 ? -5.832 -8.831 28.962 1.00 42.56 154 VAL A CA 1
ATOM 1213 C C . VAL A 1 154 ? -5.874 -10.185 28.234 1.00 42.56 154 VAL A C 1
ATOM 1215 O O . VAL A 1 154 ? -5.639 -11.219 28.847 1.00 42.56 154 VAL A O 1
ATOM 1218 N N . SER A 1 155 ? -6.089 -10.245 26.914 1.00 36.06 155 SER A N 1
ATOM 1219 C CA . SER A 1 155 ? -6.007 -11.526 26.180 1.00 36.06 155 SER A CA 1
ATOM 1220 C C . SER A 1 155 ? -5.476 -11.413 24.749 1.00 36.06 155 SER A C 1
ATOM 1222 O O . SER A 1 155 ? -5.988 -12.057 23.842 1.00 36.06 155 SER A O 1
ATOM 1224 N N . ARG A 1 156 ? -4.384 -10.663 24.563 1.00 40.47 156 ARG A N 1
ATOM 1225 C CA . ARG A 1 156 ? -3.411 -10.951 23.488 1.00 40.47 156 ARG A CA 1
ATOM 1226 C C . ARG A 1 156 ? -2.024 -11.333 23.999 1.00 40.47 156 ARG A C 1
ATOM 1228 O O . ARG A 1 156 ? -1.097 -11.457 23.218 1.00 40.47 156 ARG A O 1
ATOM 1235 N N . ASN A 1 157 ? -1.933 -11.675 25.285 1.00 39.09 157 ASN A N 1
ATOM 1236 C CA . ASN A 1 157 ? -0.692 -12.114 25.914 1.00 39.09 157 ASN A CA 1
ATOM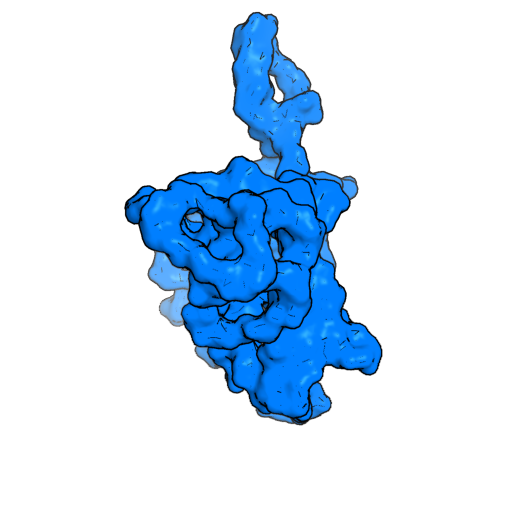 1237 C C . ASN A 1 157 ? -0.492 -13.648 25.932 1.00 39.09 157 ASN A C 1
ATOM 1239 O O . ASN A 1 157 ? 0.297 -14.166 26.715 1.00 39.09 157 ASN A O 1
ATOM 1243 N N . THR A 1 158 ? -1.215 -14.407 25.096 1.00 38.62 158 THR A N 1
ATOM 1244 C CA . THR A 1 158 ? -0.986 -15.863 24.947 1.00 38.62 158 THR A CA 1
ATOM 1245 C C . THR A 1 158 ? -0.366 -16.280 23.615 1.00 38.62 158 THR A C 1
ATOM 1247 O O . THR A 1 158 ? 0.010 -17.438 23.498 1.00 38.62 158 THR A O 1
ATOM 1250 N N . ASP A 1 159 ? -0.147 -15.345 22.682 1.00 38.66 159 ASP A N 1
ATOM 1251 C CA . ASP A 1 159 ? 0.828 -15.506 21.583 1.00 38.66 159 ASP A CA 1
ATOM 1252 C C . ASP A 1 159 ? 2.038 -14.549 21.722 1.00 38.66 159 ASP A C 1
ATOM 1254 O O . ASP A 1 159 ? 3.045 -14.705 21.033 1.00 38.66 159 ASP A O 1
ATOM 1258 N N . GLU A 1 160 ? 2.016 -13.620 22.690 1.00 42.41 160 GLU A N 1
ATOM 1259 C CA . GLU A 1 160 ? 3.168 -12.782 23.088 1.00 42.41 160 GLU A CA 1
ATOM 1260 C C . GLU A 1 160 ? 4.206 -13.515 23.958 1.00 42.41 160 GLU A C 1
ATOM 1262 O O . GLU A 1 160 ? 5.189 -12.922 24.392 1.00 42.41 160 GLU A O 1
ATOM 1267 N N . GLN A 1 161 ? 4.107 -14.837 24.137 1.00 37.81 161 GLN A N 1
ATOM 1268 C CA . GLN A 1 161 ? 5.283 -15.611 24.571 1.00 37.81 161 GLN A CA 1
ATOM 1269 C C . GLN A 1 161 ? 6.333 -15.791 23.457 1.00 37.81 161 GLN A C 1
ATOM 1271 O O . GLN A 1 161 ? 7.354 -16.442 23.669 1.00 37.81 161 GLN A O 1
ATOM 1276 N N . LEU A 1 162 ? 6.130 -15.158 22.295 1.00 43.06 162 LEU A N 1
ATOM 1277 C CA . LEU A 1 162 ? 7.130 -15.012 21.236 1.00 43.06 162 LEU A CA 1
ATOM 1278 C C . LEU A 1 162 ? 7.740 -13.599 21.122 1.00 43.06 162 LEU A C 1
ATOM 1280 O O . LEU A 1 162 ? 8.642 -13.406 20.310 1.00 43.06 162 LEU A O 1
ATOM 1284 N N . THR A 1 163 ? 7.336 -12.604 21.920 1.00 41.56 163 THR A N 1
ATOM 1285 C CA . THR A 1 163 ? 7.770 -11.197 21.745 1.00 41.56 163 THR A CA 1
ATOM 1286 C C . THR A 1 163 ? 8.920 -10.780 22.666 1.00 41.56 163 THR A C 1
ATOM 1288 O O . THR A 1 163 ? 8.953 -9.696 23.233 1.00 41.56 163 THR A O 1
ATOM 1291 N N . GLY A 1 164 ? 9.950 -11.625 22.740 1.00 42.88 164 GLY A N 1
ATOM 1292 C CA . GLY A 1 164 ? 11.305 -11.181 23.097 1.00 42.88 164 GLY A CA 1
ATOM 1293 C C . GLY A 1 164 ? 12.110 -10.676 21.892 1.00 42.88 164 GLY A C 1
ATOM 1294 O O . GLY A 1 164 ? 13.283 -10.339 22.036 1.00 42.88 164 GLY A O 1
ATOM 1295 N N . HIS A 1 165 ? 11.530 -10.673 20.686 1.00 50.78 165 HIS A N 1
ATOM 1296 C CA . HIS A 1 165 ? 12.255 -10.337 19.467 1.00 50.78 165 HIS A CA 1
ATOM 1297 C C . HIS A 1 165 ? 12.475 -8.823 19.350 1.00 50.78 165 HIS A C 1
ATOM 1299 O O . HIS A 1 165 ? 11.550 -8.051 19.115 1.00 50.78 165 HIS A O 1
ATOM 1305 N N . LYS A 1 166 ? 13.740 -8.411 19.494 1.00 59.12 166 LYS A N 1
ATOM 1306 C CA . LYS A 1 166 ? 14.242 -7.050 19.252 1.00 59.12 166 LYS A CA 1
ATOM 1307 C C . LYS A 1 166 ? 13.977 -6.589 17.810 1.00 59.12 166 LYS A C 1
ATOM 1309 O O . LYS A 1 166 ? 14.868 -6.697 16.976 1.00 59.12 166 LYS A O 1
ATOM 1314 N N . GLY A 1 167 ? 12.789 -6.052 17.541 1.00 73.19 167 GLY A N 1
ATOM 1315 C CA . GLY A 1 167 ? 12.413 -5.379 16.295 1.00 73.19 167 GLY A CA 1
ATOM 1316 C C . GLY A 1 167 ? 12.576 -6.202 15.005 1.00 73.19 167 GLY A C 1
ATOM 1317 O O . GLY A 1 167 ? 13.151 -7.289 14.972 1.00 73.19 167 GLY A O 1
ATOM 1318 N N . MET A 1 168 ? 12.041 -5.687 13.898 1.00 82.69 168 MET A N 1
ATOM 1319 C CA . MET A 1 168 ? 12.111 -6.373 12.602 1.00 82.69 168 MET A CA 1
ATOM 1320 C C . MET A 1 168 ? 13.169 -5.726 11.698 1.00 82.69 168 MET A C 1
ATOM 1322 O O . MET A 1 168 ? 13.044 -4.533 11.403 1.00 82.69 168 MET A O 1
ATOM 1326 N N . PRO A 1 169 ? 14.209 -6.459 11.252 1.00 88.12 169 PRO A N 1
ATOM 1327 C CA . PRO A 1 169 ? 15.220 -5.896 10.367 1.00 88.12 169 PRO A CA 1
ATOM 1328 C C . PRO A 1 169 ? 14.681 -5.702 8.941 1.00 88.12 169 PRO A C 1
ATOM 1330 O O . PRO A 1 169 ? 13.997 -6.570 8.396 1.00 88.12 169 PRO A O 1
ATOM 1333 N N . PHE A 1 170 ? 15.029 -4.576 8.318 1.00 89.56 170 PHE A N 1
ATOM 1334 C CA . PHE A 1 170 ? 14.672 -4.214 6.944 1.00 89.56 170 PHE A CA 1
ATOM 1335 C C . PHE A 1 170 ? 15.817 -3.492 6.230 1.00 89.56 170 PHE A C 1
ATOM 1337 O O . PHE A 1 170 ? 16.691 -2.902 6.868 1.00 89.56 170 PHE A O 1
ATOM 1344 N N . LEU A 1 171 ? 15.803 -3.490 4.893 1.00 92.69 171 LEU A N 1
ATOM 1345 C CA . LEU A 1 171 ? 16.732 -2.679 4.102 1.00 92.69 171 LEU A CA 1
ATOM 1346 C C . LEU A 1 171 ? 16.092 -1.339 3.743 1.00 92.69 171 LEU A C 1
ATOM 1348 O O . LEU A 1 171 ? 15.047 -1.300 3.091 1.00 92.69 171 LEU A O 1
ATOM 1352 N N . GLN A 1 172 ? 16.740 -0.239 4.121 1.00 92.38 172 GLN A N 1
ATOM 1353 C CA . GLN A 1 172 ? 16.360 1.113 3.726 1.00 92.38 172 GLN A CA 1
ATOM 1354 C C . GLN A 1 172 ? 17.305 1.639 2.651 1.00 92.38 172 GLN A C 1
ATOM 1356 O O . GLN A 1 172 ? 18.510 1.724 2.872 1.00 92.38 172 GLN A O 1
ATOM 1361 N N . GLU A 1 173 ? 16.765 2.029 1.504 1.00 91.00 173 GLU A N 1
ATOM 1362 C CA . GLU A 1 173 ? 17.544 2.602 0.411 1.00 91.00 173 GLU A CA 1
ATOM 1363 C C . GLU A 1 173 ? 18.163 3.949 0.807 1.00 91.00 173 GLU A C 1
ATOM 1365 O O . GLU A 1 173 ? 17.519 4.800 1.431 1.00 91.00 173 GLU A O 1
ATOM 1370 N N . VAL A 1 174 ? 19.420 4.138 0.412 1.00 89.88 174 VAL A N 1
ATOM 1371 C CA . VAL A 1 174 ? 20.174 5.382 0.550 1.00 89.88 174 VAL A CA 1
ATOM 1372 C C . VAL A 1 174 ? 20.454 5.916 -0.855 1.00 89.88 174 VAL A C 1
ATOM 1374 O O . VAL A 1 174 ? 21.278 5.336 -1.564 1.00 89.88 174 VAL A O 1
ATOM 1377 N N . PRO A 1 175 ? 19.787 6.998 -1.288 1.00 81.56 175 PRO A N 1
ATOM 1378 C CA . PRO A 1 175 ? 19.986 7.541 -2.626 1.00 81.56 175 PRO A CA 1
ATOM 1379 C C . PRO A 1 175 ? 21.415 8.078 -2.811 1.00 81.56 175 PRO A C 1
ATOM 1381 O O . PRO A 1 175 ? 21.974 8.710 -1.915 1.00 81.56 175 PRO A O 1
ATOM 1384 N N . PHE A 1 176 ? 22.005 7.838 -3.989 1.00 72.75 176 PHE A N 1
ATOM 1385 C CA . PHE A 1 176 ? 23.372 8.271 -4.330 1.00 72.75 176 PHE A CA 1
ATOM 1386 C C . PHE A 1 176 ? 23.514 9.783 -4.518 1.00 72.75 176 PHE A C 1
ATOM 1388 O O . PHE A 1 176 ? 24.590 10.335 -4.309 1.00 72.75 176 PHE A O 1
ATOM 1395 N N . SER A 1 177 ? 22.436 10.463 -4.908 1.00 69.31 177 SER A N 1
ATOM 1396 C CA . SER A 1 177 ? 22.396 11.917 -5.033 1.00 69.31 177 SER A CA 1
ATOM 1397 C C . SER A 1 177 ? 21.304 12.481 -4.131 1.00 69.31 177 SER A C 1
ATOM 1399 O O . SER A 1 177 ? 20.274 11.842 -3.924 1.00 69.31 177 SER A O 1
ATOM 1401 N N . GLN A 1 178 ? 21.493 13.706 -3.632 1.00 55.03 178 GLN A N 1
ATOM 1402 C CA . GLN A 1 178 ? 20.473 14.466 -2.891 1.00 55.03 178 GLN A CA 1
ATOM 1403 C C . GLN A 1 178 ? 19.264 14.870 -3.763 1.00 55.03 178 GLN A C 1
ATOM 1405 O O . GLN A 1 178 ? 18.555 15.825 -3.448 1.00 55.03 178 GLN A O 1
ATOM 1410 N N . GLN A 1 179 ? 19.013 14.184 -4.883 1.00 52.16 179 GLN A N 1
ATOM 1411 C CA . GLN A 1 179 ? 17.763 14.350 -5.607 1.00 52.16 179 GLN A CA 1
ATOM 1412 C C . GLN A 1 179 ? 16.608 13.994 -4.670 1.00 52.16 179 GLN A C 1
ATOM 1414 O O . GLN A 1 179 ? 16.697 13.042 -3.898 1.00 52.16 179 GLN A O 1
ATOM 1419 N N . ASN A 1 180 ? 15.546 14.802 -4.723 1.00 46.09 180 ASN A N 1
ATOM 1420 C CA . ASN A 1 180 ? 14.366 14.733 -3.863 1.00 46.09 180 ASN A CA 1
ATOM 1421 C C . ASN A 1 180 ? 13.609 13.403 -4.032 1.00 46.09 180 ASN A C 1
ATOM 1423 O O . ASN A 1 180 ? 12.520 13.358 -4.605 1.00 46.09 180 ASN A O 1
ATOM 1427 N N . VAL A 1 181 ? 14.165 12.303 -3.529 1.00 54.91 181 VAL A N 1
ATOM 1428 C CA . VAL A 1 181 ? 13.446 11.046 -3.370 1.00 54.91 181 VAL A CA 1
ATOM 1429 C C . VAL A 1 181 ? 12.509 11.259 -2.192 1.00 54.91 181 VAL A C 1
ATOM 1431 O O . VAL A 1 181 ? 12.900 11.193 -1.031 1.00 54.91 181 VAL A O 1
ATOM 1434 N N . THR A 1 182 ? 11.250 11.572 -2.496 1.00 52.69 182 THR A N 1
ATOM 1435 C CA . THR A 1 182 ? 10.247 11.951 -1.491 1.00 52.69 182 THR A CA 1
ATOM 1436 C C . THR A 1 182 ? 9.990 10.864 -0.444 1.00 52.69 182 THR A C 1
ATOM 1438 O O . THR A 1 182 ? 9.439 11.178 0.608 1.00 52.69 182 THR A O 1
ATOM 1441 N N . ARG A 1 183 ? 10.363 9.598 -0.715 1.00 67.44 183 ARG A N 1
ATOM 1442 C CA . ARG A 1 183 ? 10.319 8.466 0.229 1.00 67.44 183 ARG A CA 1
ATOM 1443 C C . ARG A 1 183 ? 11.388 7.417 -0.133 1.00 67.44 183 ARG A C 1
ATOM 1445 O O . ARG A 1 183 ? 11.300 6.889 -1.240 1.00 67.44 183 ARG A O 1
ATOM 1452 N N . PRO A 1 184 ? 12.357 7.096 0.746 1.00 72.50 184 PRO A N 1
ATOM 1453 C CA . PRO A 1 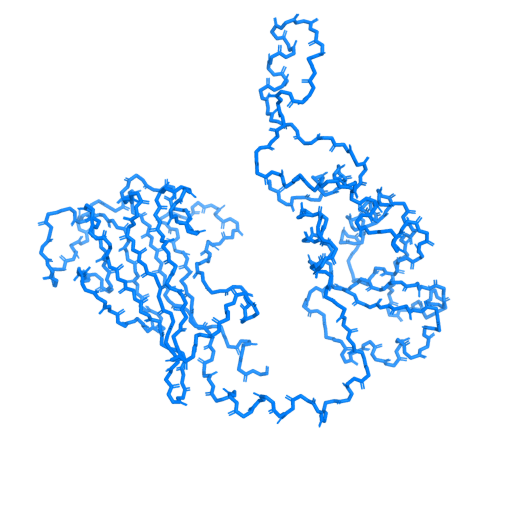184 ? 13.342 6.048 0.476 1.00 72.50 184 PRO A CA 1
ATOM 1454 C C . PRO A 1 184 ? 12.654 4.686 0.341 1.00 72.50 184 PRO A C 1
ATOM 1456 O O . PRO A 1 184 ? 11.734 4.377 1.109 1.00 72.50 184 PRO A O 1
ATOM 1459 N N . MET A 1 185 ? 13.086 3.875 -0.626 1.00 80.88 185 MET A N 1
ATOM 1460 C CA . MET A 1 185 ? 12.560 2.524 -0.801 1.00 80.88 185 MET A CA 1
ATOM 1461 C C . MET A 1 185 ? 12.906 1.666 0.420 1.00 80.88 185 MET A C 1
ATOM 1463 O O . MET A 1 185 ? 14.006 1.743 0.966 1.00 80.88 185 MET A O 1
ATOM 1467 N N . ARG A 1 186 ? 11.952 0.843 0.856 1.00 85.25 186 ARG A N 1
ATOM 1468 C CA . ARG A 1 186 ? 12.155 -0.161 1.902 1.00 85.25 186 ARG A CA 1
ATOM 1469 C C . ARG A 1 186 ? 11.922 -1.542 1.312 1.00 85.25 186 ARG A C 1
ATOM 1471 O O . ARG A 1 186 ? 10.902 -1.758 0.658 1.00 85.25 186 ARG A O 1
ATOM 1478 N N . ILE A 1 187 ? 12.854 -2.457 1.547 1.00 81.69 187 ILE A N 1
ATOM 1479 C CA . ILE A 1 187 ? 12.738 -3.859 1.146 1.00 81.69 187 ILE A CA 1
ATOM 1480 C C . ILE A 1 187 ? 12.564 -4.683 2.423 1.00 81.69 187 ILE A C 1
ATOM 1482 O O . ILE A 1 187 ? 13.472 -4.684 3.255 1.00 81.69 187 ILE A O 1
ATOM 1486 N N . TYR A 1 188 ? 11.439 -5.415 2.506 1.00 68.19 188 TYR A N 1
ATOM 1487 C CA . TYR A 1 188 ? 11.154 -6.472 3.498 1.00 68.19 188 TYR A CA 1
ATOM 1488 C C . TYR A 1 188 ? 10.830 -6.003 4.948 1.00 68.19 188 TYR A C 1
ATOM 1490 O O . TYR A 1 188 ? 11.433 -5.045 5.410 1.00 68.19 188 TYR A O 1
ATOM 1498 N N . PRO A 1 189 ? 9.940 -6.703 5.693 1.00 61.22 189 PRO A N 1
ATOM 1499 C CA . PRO A 1 189 ? 8.480 -6.744 5.536 1.00 61.22 189 PRO A CA 1
ATOM 1500 C C . PRO A 1 189 ? 7.788 -5.450 5.982 1.00 61.22 189 PRO A C 1
ATOM 1502 O O . PRO A 1 189 ? 8.255 -4.746 6.871 1.00 61.22 189 PRO A O 1
ATOM 1505 N N . THR A 1 190 ? 6.585 -5.211 5.462 1.00 51.41 190 THR A N 1
ATOM 1506 C CA . THR A 1 190 ? 5.678 -4.158 5.949 1.00 51.41 190 THR A CA 1
ATOM 1507 C C . THR A 1 190 ? 4.732 -4.626 7.068 1.00 51.41 190 THR A C 1
ATOM 1509 O O . THR A 1 190 ? 4.122 -3.776 7.712 1.00 51.41 190 THR A O 1
ATOM 1512 N N . SER A 1 191 ? 4.614 -5.941 7.322 1.00 51.38 191 SER A N 1
ATOM 1513 C CA . SER A 1 191 ? 3.920 -6.527 8.489 1.00 51.38 191 SER A CA 1
ATOM 1514 C C . SER A 1 191 ? 4.268 -8.013 8.701 1.00 51.38 191 SER A C 1
ATOM 1516 O O . SER A 1 191 ? 4.502 -8.738 7.734 1.00 51.38 191 SER A O 1
ATOM 1518 N N . ALA A 1 192 ? 4.220 -8.499 9.949 1.00 50.44 192 ALA A N 1
ATOM 1519 C CA . ALA A 1 192 ? 4.402 -9.921 10.288 1.00 50.44 192 ALA A CA 1
ATOM 1520 C C . ALA A 1 192 ? 3.343 -10.842 9.640 1.00 50.44 192 ALA A C 1
ATOM 1522 O O . ALA A 1 192 ? 3.641 -11.965 9.249 1.00 50.44 192 ALA A O 1
ATOM 1523 N N . SER A 1 193 ? 2.121 -10.339 9.426 1.00 52.41 193 SER A N 1
ATOM 1524 C CA . SER A 1 193 ? 1.021 -11.077 8.783 1.00 52.41 193 SER A CA 1
ATOM 1525 C C . SER A 1 193 ? 1.266 -11.431 7.311 1.00 52.41 193 SER A C 1
ATOM 1527 O O . SER A 1 193 ? 0.622 -12.334 6.785 1.00 52.41 193 SER A O 1
ATOM 1529 N N . SER A 1 194 ? 2.195 -10.740 6.641 1.00 53.25 194 SER A N 1
ATOM 1530 C CA . SER A 1 194 ? 2.555 -11.011 5.242 1.00 53.25 194 SER A CA 1
ATOM 1531 C C . SER A 1 194 ? 3.574 -12.149 5.074 1.00 53.25 194 SER A C 1
ATOM 1533 O O . SER A 1 194 ? 3.894 -12.520 3.946 1.00 53.25 194 SER A O 1
ATOM 1535 N N . PHE A 1 195 ? 4.050 -12.734 6.181 1.00 61.31 195 PHE A N 1
ATOM 1536 C CA . PHE A 1 195 ? 5.080 -13.770 6.191 1.00 61.31 195 PHE A CA 1
ATOM 1537 C C . PHE A 1 195 ? 4.698 -14.922 7.126 1.00 61.31 195 PHE A C 1
ATOM 1539 O O . PHE A 1 195 ? 5.041 -14.886 8.305 1.00 61.31 195 PHE A O 1
ATOM 1546 N N . PRO A 1 196 ? 4.012 -15.967 6.631 1.00 61.69 196 PRO A N 1
ATOM 1547 C CA . PRO A 1 196 ? 3.773 -17.154 7.439 1.00 61.69 196 PRO A CA 1
ATOM 1548 C C . PRO A 1 196 ? 5.112 -17.834 7.761 1.00 61.69 196 PRO A C 1
ATOM 1550 O O . PRO A 1 196 ? 5.875 -18.188 6.858 1.00 61.69 196 PRO A O 1
ATOM 1553 N N . GLU A 1 197 ? 5.402 -17.988 9.054 1.00 65.62 197 GLU A N 1
ATOM 1554 C CA . GLU A 1 197 ? 6.552 -18.743 9.558 1.00 65.62 197 GLU A CA 1
ATOM 1555 C C . GLU A 1 197 ? 6.451 -20.195 9.054 1.00 65.62 197 GLU A C 1
ATOM 1557 O O . GLU A 1 197 ? 5.393 -20.826 9.141 1.00 65.62 197 GLU A O 1
ATOM 1562 N N . SER A 1 198 ? 7.530 -20.737 8.479 1.00 70.06 198 SER A N 1
ATOM 1563 C CA . SER A 1 198 ? 7.575 -22.174 8.187 1.00 70.06 198 SER A CA 1
ATOM 1564 C C . SER A 1 198 ? 7.674 -22.978 9.484 1.00 70.06 198 SER A C 1
ATOM 1566 O O . SER A 1 198 ? 8.064 -22.460 10.528 1.00 70.06 198 SER A O 1
ATOM 1568 N N . LYS A 1 199 ? 7.387 -24.282 9.413 1.00 69.94 199 LYS A N 1
ATOM 1569 C CA . LYS A 1 199 ? 7.499 -25.191 10.568 1.00 69.94 199 LYS A CA 1
ATOM 1570 C C . LYS A 1 199 ? 8.897 -25.217 11.200 1.00 69.94 199 LYS A C 1
ATOM 1572 O O . LYS A 1 199 ? 9.011 -25.555 12.371 1.00 69.94 199 LYS A O 1
ATOM 1577 N N . ASP A 1 200 ? 9.919 -24.819 10.445 1.00 74.56 200 ASP A N 1
ATOM 1578 C CA . ASP A 1 200 ? 11.319 -24.840 10.868 1.00 74.56 200 ASP A CA 1
ATOM 1579 C C . ASP A 1 200 ? 11.806 -23.461 11.361 1.00 74.56 200 ASP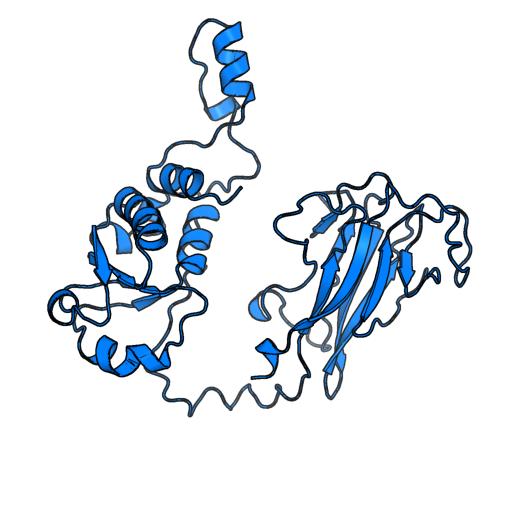 A C 1
ATOM 1581 O O . ASP A 1 200 ? 13.008 -23.227 11.464 1.00 74.56 200 ASP A O 1
ATOM 1585 N N . GLY A 1 201 ? 10.899 -22.503 11.600 1.00 72.69 201 GLY A N 1
ATOM 1586 C CA . GLY A 1 201 ? 11.252 -21.149 12.053 1.00 72.69 201 GLY A CA 1
ATOM 1587 C C . GLY A 1 201 ? 11.938 -20.283 10.988 1.00 72.69 201 GLY A C 1
ATOM 1588 O O . GLY A 1 201 ? 12.477 -19.213 11.285 1.00 72.69 201 GLY A O 1
ATOM 1589 N N . THR A 1 202 ? 11.937 -20.733 9.730 1.00 75.38 202 THR A N 1
ATOM 1590 C CA . THR A 1 202 ? 12.449 -19.961 8.590 1.00 75.38 202 THR A CA 1
ATOM 1591 C C . THR A 1 202 ? 11.315 -19.283 7.835 1.00 75.38 202 THR A C 1
ATOM 1593 O O . THR A 1 202 ? 10.212 -19.822 7.730 1.00 75.38 202 THR A O 1
ATOM 1596 N N . TYR A 1 203 ? 11.584 -18.108 7.276 1.00 80.94 203 TYR A N 1
ATOM 1597 C CA . TYR A 1 203 ? 10.647 -17.435 6.380 1.00 80.94 203 TYR A CA 1
ATOM 1598 C C . TYR A 1 203 ? 11.045 -17.682 4.917 1.00 80.94 203 TYR A C 1
ATOM 1600 O O . TYR A 1 203 ? 12.240 -17.839 4.630 1.00 80.94 203 TYR A O 1
ATOM 1608 N N . PRO A 1 204 ? 10.082 -17.724 3.974 1.00 82.94 204 PRO A N 1
ATOM 1609 C CA . PRO A 1 204 ? 10.390 -17.861 2.555 1.00 82.94 204 PRO A CA 1
ATOM 1610 C C . PRO A 1 204 ? 11.354 -16.769 2.093 1.00 82.94 204 PRO A C 1
ATOM 1612 O O . PRO A 1 204 ? 11.141 -15.589 2.365 1.00 82.94 204 PRO A O 1
ATOM 1615 N N . ALA A 1 205 ? 12.411 -17.158 1.380 1.00 88.19 205 ALA A N 1
ATOM 1616 C CA . ALA A 1 205 ? 13.373 -16.194 0.875 1.00 88.19 205 ALA A CA 1
ATOM 1617 C C . ALA A 1 205 ? 12.728 -15.296 -0.191 1.00 88.19 205 ALA A C 1
ATOM 1619 O O . ALA A 1 205 ? 12.089 -15.784 -1.130 1.00 88.19 205 ALA A O 1
ATOM 1620 N N . ILE A 1 206 ? 12.934 -13.985 -0.091 1.00 89.06 206 ILE A N 1
ATOM 1621 C CA . ILE A 1 206 ? 12.501 -13.041 -1.117 1.00 89.06 206 ILE A CA 1
ATOM 1622 C C . ILE A 1 206 ? 13.631 -12.733 -2.067 1.00 89.06 206 ILE A C 1
ATOM 1624 O O . ILE A 1 206 ? 14.692 -12.260 -1.678 1.00 89.06 206 ILE A O 1
ATOM 1628 N N . ARG A 1 207 ? 13.336 -12.917 -3.348 1.00 94.19 207 ARG A N 1
ATOM 1629 C CA . ARG A 1 207 ? 14.225 -12.564 -4.446 1.00 94.19 207 ARG A CA 1
ATOM 1630 C C . ARG A 1 207 ? 14.083 -11.094 -4.810 1.00 94.19 207 ARG A C 1
ATOM 1632 O O . ARG A 1 207 ? 12.971 -10.596 -5.010 1.00 94.19 207 ARG A O 1
ATOM 1639 N N . VAL A 1 208 ? 15.224 -10.440 -4.973 1.00 94.69 208 VAL A N 1
ATOM 1640 C CA . VAL A 1 208 ? 15.356 -9.035 -5.356 1.00 94.69 208 VAL A CA 1
ATOM 1641 C C . VAL A 1 208 ? 16.185 -8.946 -6.637 1.00 94.69 208 VAL A C 1
ATOM 1643 O O . VAL A 1 208 ? 17.200 -9.630 -6.783 1.00 94.69 208 VAL A O 1
ATOM 1646 N N . GLY A 1 209 ? 15.751 -8.135 -7.601 1.00 95.56 209 GLY A N 1
ATOM 1647 C CA . GLY A 1 209 ? 16.429 -8.024 -8.895 1.00 95.56 209 GLY A CA 1
ATOM 1648 C C . GLY A 1 209 ? 15.674 -7.161 -9.900 1.00 95.56 209 GLY A C 1
ATOM 1649 O O . GLY A 1 209 ? 14.854 -6.333 -9.521 1.00 95.56 209 GLY A O 1
ATOM 1650 N N . ARG A 1 210 ? 15.948 -7.343 -11.195 1.00 95.25 210 ARG A N 1
ATOM 1651 C CA . ARG A 1 210 ? 15.269 -6.623 -12.292 1.00 95.25 210 ARG A CA 1
ATOM 1652 C C . ARG A 1 210 ? 14.091 -7.367 -12.925 1.00 95.25 210 ARG A C 1
ATOM 1654 O O . ARG A 1 210 ? 13.376 -6.773 -13.727 1.00 95.25 210 ARG A O 1
ATOM 1661 N N . ASN A 1 211 ? 13.904 -8.658 -12.645 1.00 94.50 211 ASN A N 1
ATOM 1662 C CA . ASN A 1 211 ? 12.895 -9.467 -13.330 1.00 94.50 211 ASN A CA 1
ATOM 1663 C C . ASN A 1 211 ? 11.548 -9.500 -12.572 1.00 94.50 211 ASN A C 1
ATOM 1665 O O . ASN A 1 211 ? 11.464 -10.188 -11.554 1.00 94.50 211 ASN A O 1
ATOM 1669 N N . PRO A 1 212 ? 10.468 -8.878 -13.091 1.00 89.50 212 PRO A N 1
ATOM 1670 C CA . PRO A 1 212 ? 9.142 -8.903 -12.457 1.00 89.50 212 PRO A CA 1
ATOM 1671 C C . PRO A 1 212 ? 8.543 -10.304 -12.312 1.00 89.50 212 PRO A C 1
ATOM 1673 O O . PRO A 1 212 ? 7.712 -10.515 -11.440 1.00 89.50 212 PRO A O 1
ATOM 1676 N N . ALA A 1 213 ? 8.955 -11.271 -13.137 1.00 89.19 213 ALA A N 1
ATOM 1677 C CA . ALA A 1 213 ? 8.415 -12.628 -13.075 1.00 89.19 213 ALA A CA 1
ATOM 1678 C C . ALA A 1 213 ? 9.047 -13.493 -11.970 1.00 89.19 213 ALA A C 1
ATOM 1680 O O . ALA A 1 213 ? 8.537 -14.569 -11.671 1.00 89.19 213 ALA A O 1
ATOM 1681 N N . SER A 1 214 ? 10.187 -13.085 -11.404 1.00 90.75 214 SER A N 1
ATOM 1682 C CA . SER A 1 214 ? 10.961 -13.924 -10.473 1.00 90.75 214 SER A CA 1
ATOM 1683 C C . SER A 1 214 ? 11.390 -13.215 -9.192 1.00 90.75 214 SER A C 1
ATOM 1685 O O . SER A 1 214 ? 11.948 -13.869 -8.310 1.00 90.75 214 SER A O 1
ATOM 1687 N N . CYS A 1 215 ? 11.154 -11.908 -9.086 1.00 91.56 215 CYS A N 1
ATOM 1688 C CA . CYS A 1 215 ? 11.536 -11.088 -7.943 1.00 91.56 215 CYS A CA 1
ATOM 1689 C C . CYS A 1 215 ? 10.303 -10.441 -7.317 1.00 91.56 215 CYS A C 1
ATOM 1691 O O . CYS A 1 215 ? 9.463 -9.897 -8.031 1.00 91.56 215 CYS A O 1
ATOM 1693 N N . ALA A 1 216 ? 10.229 -10.455 -5.985 1.00 87.81 216 ALA A N 1
ATOM 1694 C CA . ALA A 1 216 ? 9.177 -9.741 -5.264 1.00 87.81 216 ALA A CA 1
ATOM 1695 C C . ALA A 1 216 ? 9.486 -8.239 -5.160 1.00 87.81 216 ALA A C 1
ATOM 1697 O O . ALA A 1 216 ? 8.567 -7.426 -5.135 1.00 87.81 216 ALA A O 1
ATOM 1698 N N . TYR A 1 217 ? 10.774 -7.867 -5.148 1.00 88.69 217 TYR A N 1
ATOM 1699 C CA . TYR A 1 217 ? 11.209 -6.470 -5.194 1.00 88.69 217 TYR A CA 1
ATOM 1700 C C . TYR A 1 217 ? 12.030 -6.187 -6.442 1.00 88.69 217 TYR A C 1
ATOM 1702 O O . TYR A 1 217 ? 12.978 -6.911 -6.768 1.00 88.69 217 TYR A O 1
ATOM 1710 N N . LEU A 1 218 ? 11.653 -5.102 -7.119 1.00 90.81 218 LEU A N 1
ATOM 1711 C CA . LEU A 1 218 ? 12.273 -4.662 -8.356 1.00 90.81 218 LEU A CA 1
ATOM 1712 C C . LEU A 1 218 ? 13.188 -3.475 -8.113 1.00 90.81 218 LEU A C 1
ATOM 1714 O O . LEU A 1 218 ? 12.766 -2.442 -7.601 1.00 90.81 218 LEU A O 1
ATOM 1718 N N . LEU A 1 219 ? 14.435 -3.636 -8.532 1.00 91.38 219 LEU A N 1
ATOM 1719 C CA . LEU A 1 219 ? 15.469 -2.618 -8.468 1.00 91.38 219 LEU A CA 1
ATOM 1720 C C . LEU A 1 219 ? 15.761 -2.128 -9.889 1.00 91.38 219 LEU A C 1
ATOM 1722 O O . LEU A 1 219 ? 16.325 -2.890 -10.676 1.00 91.38 219 LEU A O 1
ATOM 1726 N N . PRO A 1 220 ? 15.397 -0.885 -10.251 1.00 88.88 220 PRO A N 1
ATOM 1727 C CA . PRO A 1 220 ? 15.467 -0.388 -11.628 1.00 88.88 220 PRO A CA 1
ATOM 1728 C C . PRO A 1 220 ? 16.880 0.067 -12.042 1.00 88.88 220 PRO A C 1
ATOM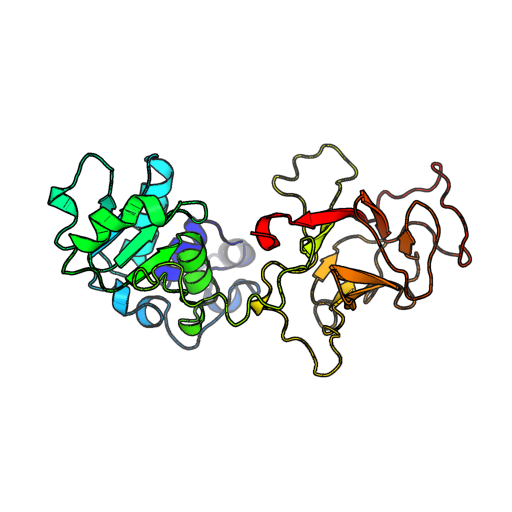 1730 O O . PRO A 1 220 ? 17.028 0.929 -12.902 1.00 88.88 220 PRO A O 1
ATOM 1733 N N . TYR A 1 221 ? 17.922 -0.495 -11.434 1.00 90.25 221 TYR A N 1
ATOM 1734 C CA . TYR A 1 221 ? 19.307 -0.086 -11.640 1.00 90.25 221 TYR A CA 1
ATOM 1735 C C . TYR A 1 221 ? 19.991 -0.985 -12.674 1.00 90.25 221 TYR A C 1
ATOM 1737 O O . TYR A 1 221 ? 19.888 -2.212 -12.610 1.00 90.25 221 TYR A O 1
ATOM 1745 N N . GLU A 1 222 ? 20.709 -0.396 -13.633 1.00 90.44 222 GLU A N 1
ATOM 1746 C CA . GLU A 1 222 ? 21.364 -1.151 -14.715 1.00 90.44 222 GLU A CA 1
ATOM 1747 C C . GLU A 1 222 ? 22.400 -2.153 -14.195 1.00 90.44 222 GLU A C 1
ATOM 1749 O O . GLU A 1 222 ? 22.523 -3.255 -14.738 1.00 90.44 222 GLU A O 1
ATOM 1754 N N . GLY A 1 223 ? 23.075 -1.810 -13.094 1.00 91.25 223 GLY A N 1
ATOM 1755 C CA . GLY A 1 223 ? 24.050 -2.659 -12.421 1.00 91.25 223 GLY A CA 1
ATOM 1756 C C . GLY A 1 223 ? 23.442 -3.854 -11.684 1.00 91.25 223 GLY A C 1
ATOM 1757 O O . GLY A 1 223 ? 24.189 -4.657 -11.126 1.00 91.25 223 GLY A O 1
ATOM 1758 N N . VAL A 1 224 ? 22.117 -4.025 -11.684 1.00 94.88 224 VAL A N 1
ATOM 1759 C CA . VAL A 1 224 ? 21.446 -5.117 -10.974 1.00 94.88 224 VAL A CA 1
ATOM 1760 C C . VAL A 1 224 ? 21.150 -6.293 -11.920 1.00 94.88 224 VAL A C 1
ATOM 1762 O O . VAL A 1 224 ? 20.669 -6.102 -13.026 1.00 94.88 224 VAL A O 1
ATOM 1765 N N . SER A 1 225 ? 21.397 -7.548 -11.543 1.00 95.88 225 SER A N 1
ATOM 1766 C CA . SER A 1 225 ? 21.013 -8.728 -12.337 1.00 95.88 225 SER A CA 1
ATOM 1767 C C . SER A 1 225 ? 19.498 -9.012 -12.331 1.00 95.88 225 SER A C 1
ATOM 1769 O O . SER A 1 225 ? 18.725 -8.428 -11.572 1.00 95.88 225 SER A O 1
ATOM 1771 N N . ARG A 1 226 ? 19.039 -9.914 -13.214 1.00 95.94 226 ARG A N 1
ATOM 1772 C CA . ARG A 1 226 ? 17.615 -10.307 -13.318 1.00 95.94 226 ARG A CA 1
ATOM 1773 C C . ARG A 1 226 ? 17.067 -10.822 -11.988 1.00 95.94 226 ARG A C 1
ATOM 1775 O O . ARG A 1 226 ? 16.022 -10.356 -11.555 1.00 95.94 226 ARG A O 1
ATOM 1782 N N . ILE A 1 227 ? 17.804 -11.731 -11.363 1.00 96.75 227 ILE A N 1
ATOM 1783 C CA . ILE A 1 227 ? 17.695 -12.117 -9.958 1.00 96.75 227 ILE A CA 1
ATOM 1784 C C . ILE A 1 227 ? 19.075 -11.794 -9.394 1.00 96.75 227 ILE A C 1
ATOM 1786 O O . ILE A 1 227 ? 20.064 -12.269 -9.948 1.00 96.75 227 ILE A O 1
ATOM 1790 N N . HIS A 1 228 ? 19.158 -10.898 -8.418 1.00 96.31 228 HIS A N 1
ATOM 1791 C CA . HIS A 1 228 ? 20.443 -10.398 -7.932 1.00 96.31 228 HIS A CA 1
ATOM 1792 C C . HIS A 1 228 ? 20.801 -11.032 -6.600 1.00 96.31 228 HIS A C 1
ATOM 1794 O O . HIS A 1 228 ? 21.846 -11.651 -6.480 1.00 96.31 228 HIS A O 1
ATOM 1800 N N . PHE A 1 229 ? 19.911 -10.915 -5.622 1.00 96.94 229 PHE A N 1
ATOM 1801 C CA . PHE A 1 229 ? 20.114 -11.484 -4.301 1.00 96.94 229 PHE A CA 1
ATOM 1802 C C . PHE A 1 229 ? 18.789 -11.965 -3.718 1.00 96.94 229 PHE A C 1
ATOM 1804 O O . PHE A 1 229 ? 17.706 -11.626 -4.212 1.00 96.94 229 PHE A O 1
ATOM 1811 N N . ALA A 1 230 ? 18.882 -12.771 -2.670 1.00 94.81 230 ALA A N 1
ATOM 1812 C CA . ALA A 1 230 ? 17.763 -13.184 -1.851 1.00 94.81 230 ALA A CA 1
ATOM 1813 C C . ALA A 1 230 ? 17.926 -12.654 -0.423 1.00 94.81 230 ALA A C 1
ATOM 1815 O O . ALA A 1 230 ? 19.041 -12.556 0.089 1.00 94.81 230 ALA A O 1
ATOM 1816 N N . LEU A 1 231 ? 16.807 -12.313 0.208 1.00 93.31 231 LEU A N 1
ATOM 1817 C CA . LEU A 1 231 ? 16.714 -11.999 1.629 1.00 93.31 231 LEU A CA 1
ATOM 1818 C C . LEU A 1 231 ? 15.967 -13.115 2.333 1.00 93.31 231 LEU A C 1
ATOM 1820 O O . LEU A 1 231 ? 14.930 -13.558 1.843 1.00 93.31 231 LEU A O 1
ATOM 1824 N N . GLN A 1 232 ? 16.458 -13.537 3.489 1.00 91.19 232 GLN A N 1
ATOM 1825 C CA . GLN A 1 232 ? 15.809 -14.559 4.292 1.00 91.19 232 GLN A CA 1
ATOM 1826 C C . GLN A 1 232 ? 15.835 -14.169 5.763 1.00 91.19 232 GLN A C 1
ATOM 1828 O O . GLN A 1 232 ? 16.902 -13.933 6.324 1.00 91.19 232 GLN A O 1
ATOM 1833 N N . LEU A 1 233 ? 14.662 -14.152 6.393 1.00 88.00 233 LEU A N 1
ATOM 1834 C CA . LEU A 1 233 ? 14.572 -14.077 7.845 1.00 88.00 233 LEU A CA 1
ATOM 1835 C C . LEU A 1 233 ? 14.667 -15.476 8.448 1.00 88.00 233 LEU A C 1
ATOM 1837 O O . LEU A 1 233 ? 14.063 -16.433 7.951 1.00 88.00 233 LEU A O 1
ATOM 1841 N N . VAL A 1 234 ? 15.401 -15.571 9.546 1.00 87.44 234 VAL A N 1
ATOM 1842 C CA . VAL A 1 234 ? 15.466 -16.759 10.393 1.00 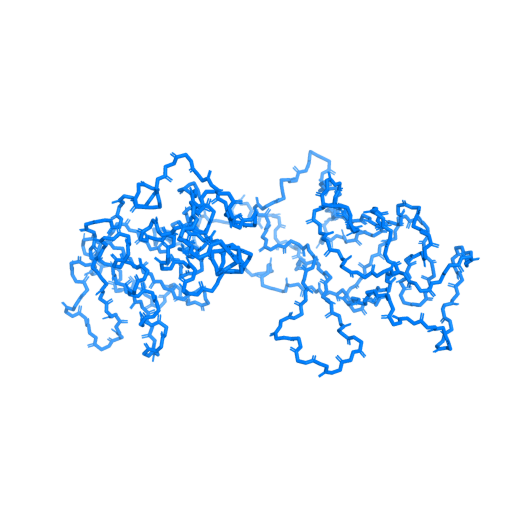87.44 234 VAL A CA 1
ATOM 1843 C C . VAL A 1 234 ? 15.158 -16.344 11.812 1.00 87.44 234 VAL A C 1
ATOM 1845 O O . VAL A 1 234 ? 15.725 -15.375 12.320 1.00 87.44 234 VAL A O 1
ATOM 1848 N N . LYS A 1 235 ? 14.265 -17.085 12.452 1.00 83.62 235 LYS A N 1
ATOM 1849 C CA . LYS A 1 235 ? 13.999 -16.929 13.871 1.00 83.62 235 LYS A CA 1
ATOM 1850 C C . LYS A 1 235 ? 15.128 -17.562 14.676 1.00 83.62 235 LYS A C 1
ATOM 1852 O O . LYS A 1 235 ? 15.427 -18.741 14.509 1.00 83.62 235 LYS A O 1
ATOM 1857 N N . ASP A 1 236 ? 15.755 -16.764 15.527 1.00 81.00 236 ASP A N 1
ATOM 1858 C CA . ASP A 1 236 ? 16.676 -17.225 16.563 1.00 81.00 236 ASP A CA 1
ATOM 1859 C C . ASP A 1 236 ? 16.005 -17.073 17.936 1.00 81.00 236 ASP A C 1
ATOM 1861 O O . ASP A 1 236 ? 14.995 -16.377 18.061 1.00 81.00 236 ASP A O 1
ATOM 1865 N N . VAL A 1 237 ? 16.571 -17.690 18.974 1.00 76.81 237 VAL A N 1
ATOM 1866 C CA . VAL A 1 237 ? 15.993 -17.800 20.328 1.00 76.81 237 VAL A CA 1
ATOM 1867 C C . VAL A 1 237 ? 15.481 -16.456 20.866 1.00 76.81 237 VAL A C 1
ATOM 1869 O O . VAL A 1 237 ? 14.434 -16.418 21.498 1.00 76.81 237 VAL A O 1
ATOM 1872 N N . ASN A 1 238 ? 16.178 -15.351 20.569 1.00 71.75 238 ASN A N 1
ATOM 1873 C CA . ASN A 1 238 ? 15.863 -14.022 21.108 1.00 71.75 238 ASN A CA 1
ATOM 1874 C C . ASN A 1 238 ? 15.672 -12.922 20.048 1.00 71.75 238 ASN A C 1
ATOM 1876 O O . ASN A 1 238 ? 15.376 -11.786 20.402 1.00 71.75 238 ASN A O 1
ATOM 1880 N N . GLN A 1 239 ? 15.849 -13.193 18.751 1.00 78.31 239 GLN A N 1
ATOM 1881 C CA . GLN A 1 239 ? 15.726 -12.157 17.711 1.00 78.31 239 GLN A CA 1
ATOM 1882 C C . GLN A 1 239 ? 15.524 -12.740 16.312 1.00 78.31 239 GLN A C 1
ATOM 1884 O O . GLN A 1 239 ? 15.871 -13.889 16.045 1.00 78.31 239 GLN A O 1
ATOM 1889 N N . LEU A 1 240 ? 15.003 -11.919 15.402 1.00 84.44 240 LEU A N 1
ATOM 1890 C CA . LEU A 1 240 ? 14.988 -12.225 13.976 1.00 84.44 240 LEU A CA 1
ATOM 1891 C C . LEU A 1 240 ? 16.346 -11.876 13.366 1.00 84.44 240 LEU A C 1
ATOM 1893 O O . LEU A 1 240 ? 16.818 -10.746 13.482 1.00 84.44 240 LEU A O 1
ATOM 1897 N N . LYS A 1 241 ? 16.961 -12.843 12.689 1.00 89.19 241 LYS A N 1
ATOM 1898 C CA . LYS A 1 241 ? 18.195 -12.653 11.926 1.00 89.19 241 LYS A CA 1
ATOM 1899 C C . LYS A 1 241 ? 17.868 -12.457 10.457 1.00 89.19 241 LYS A C 1
ATOM 1901 O O . LYS A 1 241 ? 17.111 -13.240 9.881 1.00 89.19 241 LYS A O 1
ATOM 1906 N N . LEU A 1 242 ? 18.452 -11.425 9.853 1.00 91.38 242 LEU A N 1
ATOM 1907 C CA . LEU A 1 242 ? 18.352 -11.177 8.421 1.00 91.38 242 LEU A CA 1
ATOM 1908 C C . LEU A 1 242 ? 19.590 -11.732 7.727 1.00 91.38 242 LEU A C 1
ATOM 1910 O O . LEU A 1 242 ? 20.717 -11.359 8.039 1.00 91.38 242 LEU A O 1
ATOM 1914 N N . TYR A 1 243 ? 19.361 -12.608 6.758 1.00 94.62 243 TYR A N 1
ATOM 1915 C CA . TYR A 1 243 ? 20.390 -13.120 5.872 1.00 94.62 243 TYR A CA 1
ATOM 1916 C C . TYR A 1 243 ? 20.207 -12.553 4.475 1.00 94.62 243 TYR A C 1
ATOM 1918 O O . TYR A 1 243 ? 19.082 -12.423 3.984 1.00 94.62 243 TYR A O 1
ATOM 1926 N N . ILE A 1 244 ? 21.330 -12.272 3.830 1.00 95.69 244 ILE A N 1
ATOM 1927 C CA . ILE A 1 244 ? 21.410 -11.873 2.436 1.00 95.69 244 ILE A CA 1
ATOM 1928 C C . ILE A 1 244 ? 22.286 -12.857 1.670 1.00 95.69 244 ILE A C 1
ATOM 1930 O O . ILE A 1 244 ? 23.310 -13.309 2.177 1.00 95.69 244 ILE A O 1
ATOM 1934 N N . GLU A 1 245 ? 21.883 -13.216 0.461 1.00 96.56 245 GLU A N 1
ATOM 1935 C CA . GLU A 1 245 ? 22.606 -14.188 -0.358 1.00 96.56 245 GLU A CA 1
ATOM 1936 C C . GLU A 1 245 ? 22.636 -13.735 -1.814 1.00 96.56 245 GLU A C 1
ATOM 1938 O O . GLU A 1 245 ? 21.583 -13.497 -2.411 1.00 96.56 245 GLU A O 1
ATOM 1943 N N . ASP A 1 246 ? 23.831 -13.635 -2.394 1.00 96.62 246 ASP A N 1
ATOM 1944 C CA . ASP A 1 246 ? 23.989 -13.375 -3.822 1.00 96.62 246 ASP A CA 1
ATOM 1945 C C . ASP A 1 246 ? 23.458 -14.553 -4.641 1.00 96.62 246 ASP A C 1
ATOM 1947 O O . ASP A 1 246 ? 23.749 -15.710 -4.359 1.00 96.62 246 ASP A O 1
ATOM 1951 N N . GLN A 1 247 ? 22.678 -14.274 -5.679 1.00 96.56 247 GLN A N 1
ATOM 1952 C CA . GLN A 1 247 ? 22.074 -15.308 -6.524 1.00 96.56 247 GLN A CA 1
ATOM 1953 C C . GLN A 1 247 ? 22.846 -15.463 -7.841 1.00 96.56 247 GLN A C 1
ATOM 1955 O O . GLN A 1 247 ? 22.247 -15.608 -8.909 1.00 96.56 247 GLN A O 1
ATOM 1960 N N . GLY A 1 248 ? 24.180 -15.385 -7.774 1.00 93.94 248 GLY A N 1
ATOM 1961 C CA . GLY A 1 248 ? 25.061 -15.417 -8.943 1.00 93.94 248 GLY A CA 1
ATOM 1962 C C . GLY A 1 248 ? 24.970 -14.135 -9.767 1.00 93.94 248 GLY A C 1
ATOM 1963 O O . GLY A 1 248 ? 24.857 -14.180 -10.997 1.00 93.94 248 GLY A O 1
ATOM 1964 N N . SER A 1 249 ? 24.949 -12.982 -9.101 1.00 94.69 249 SER A N 1
ATOM 1965 C CA . SER A 1 249 ? 24.833 -11.702 -9.786 1.00 94.69 249 SER A CA 1
ATOM 1966 C C . SER A 1 249 ? 26.125 -11.344 -10.528 1.00 94.69 249 SER A C 1
ATOM 1968 O O . SER A 1 249 ? 27.237 -11.678 -10.127 1.00 94.69 249 SER A O 1
ATOM 1970 N N . THR A 1 250 ? 25.994 -10.620 -11.642 1.00 93.44 250 THR A N 1
ATOM 1971 C CA . THR A 1 250 ? 27.142 -10.239 -12.484 1.00 93.44 250 THR A CA 1
ATOM 1972 C C . THR A 1 250 ? 28.053 -9.243 -11.772 1.00 93.44 250 THR A C 1
ATOM 1974 O O . THR A 1 250 ? 29.274 -9.297 -11.897 1.00 93.44 250 THR A O 1
ATOM 1977 N N . ASN A 1 251 ? 27.443 -8.328 -11.020 1.00 92.81 251 ASN A N 1
ATOM 1978 C CA . ASN A 1 251 ? 28.134 -7.196 -10.418 1.00 92.81 251 ASN A CA 1
ATOM 1979 C C . ASN A 1 251 ? 28.334 -7.342 -8.907 1.00 92.81 251 ASN A C 1
ATOM 1981 O O . ASN A 1 251 ? 28.941 -6.458 -8.306 1.00 92.81 251 ASN A O 1
ATOM 1985 N N . GLY A 1 252 ? 27.871 -8.453 -8.329 1.00 94.12 252 GLY A N 1
ATOM 1986 C CA . GLY A 1 252 ? 28.052 -8.809 -6.933 1.00 94.12 252 GLY A CA 1
ATOM 1987 C C . GLY A 1 252 ? 27.197 -8.009 -5.958 1.00 94.12 252 GLY A C 1
ATOM 1988 O O . GLY A 1 252 ? 26.681 -6.928 -6.257 1.00 94.12 252 GLY A O 1
ATOM 1989 N N . ILE A 1 253 ? 27.154 -8.531 -4.738 1.00 95.69 253 ILE A N 1
ATOM 1990 C CA . ILE A 1 253 ? 26.656 -7.839 -3.560 1.00 95.69 253 ILE A CA 1
ATOM 1991 C C . ILE A 1 253 ? 27.787 -7.607 -2.562 1.00 95.69 253 ILE A C 1
ATOM 1993 O O . ILE A 1 253 ? 28.667 -8.453 -2.386 1.00 95.69 253 ILE A O 1
ATOM 1997 N N . PHE A 1 254 ? 27.760 -6.450 -1.909 1.00 95.69 254 PHE A N 1
ATOM 1998 C CA . PHE A 1 254 ? 28.762 -6.048 -0.934 1.00 95.69 254 PHE A CA 1
ATOM 1999 C C . PHE A 1 254 ? 28.089 -5.705 0.385 1.00 95.69 254 PHE A C 1
ATOM 2001 O O . PHE A 1 254 ? 27.143 -4.918 0.413 1.00 95.69 254 PHE A O 1
ATOM 2008 N N . VAL A 1 255 ? 28.617 -6.252 1.474 1.00 96.38 255 VAL A N 1
ATOM 2009 C CA . VAL A 1 255 ? 28.232 -5.924 2.848 1.00 96.38 255 VAL A CA 1
ATOM 2010 C C . VAL A 1 255 ? 29.414 -5.206 3.480 1.00 96.38 255 VAL A C 1
ATOM 2012 O O . VAL A 1 255 ? 30.513 -5.755 3.532 1.00 96.38 255 VAL A O 1
ATOM 2015 N N . ASN A 1 256 ? 29.223 -3.957 3.904 1.00 95.44 256 ASN A N 1
ATOM 2016 C CA . ASN A 1 256 ? 30.281 -3.109 4.468 1.00 95.44 256 ASN A CA 1
ATOM 2017 C C . ASN A 1 256 ? 31.530 -3.033 3.568 1.00 95.44 256 ASN A C 1
ATOM 2019 O O . ASN A 1 256 ? 32.657 -3.227 4.015 1.00 95.44 256 ASN A O 1
ATOM 2023 N N . LYS A 1 257 ? 31.307 -2.756 2.274 1.00 93.56 257 LYS A N 1
ATOM 2024 C CA . LYS A 1 257 ? 32.313 -2.724 1.191 1.00 93.56 257 LYS A CA 1
ATOM 2025 C C . LYS A 1 257 ? 32.968 -4.067 0.857 1.00 93.56 257 LYS A C 1
ATOM 2027 O O . LYS A 1 257 ? 33.755 -4.106 -0.079 1.00 93.56 257 LYS A O 1
ATOM 2032 N N . GLN A 1 258 ? 32.647 -5.161 1.539 1.00 95.00 258 GLN A N 1
ATOM 2033 C CA . GLN A 1 258 ? 33.221 -6.472 1.248 1.00 95.00 258 GLN A CA 1
ATOM 2034 C C . GLN A 1 258 ? 32.272 -7.309 0.389 1.00 95.00 258 GLN A C 1
ATOM 2036 O O . GLN A 1 258 ? 31.102 -7.467 0.742 1.00 95.00 258 GLN A O 1
ATOM 2041 N N . LYS A 1 259 ? 32.762 -7.862 -0.725 1.00 94.62 259 LYS A N 1
ATOM 2042 C CA . LYS A 1 259 ? 31.978 -8.736 -1.605 1.00 94.62 259 LYS A CA 1
ATOM 2043 C C . LYS A 1 259 ? 31.582 -10.019 -0.880 1.00 94.62 259 LYS A C 1
ATOM 2045 O O . LYS A 1 259 ? 32.393 -10.582 -0.144 1.00 94.62 259 LYS A O 1
ATOM 2050 N N . ARG A 1 260 ? 30.348 -10.468 -1.107 1.00 94.81 260 ARG A N 1
ATOM 2051 C CA . ARG A 1 260 ? 29.798 -11.713 -0.562 1.00 94.81 260 ARG A CA 1
ATOM 2052 C C . ARG A 1 260 ? 29.141 -12.530 -1.665 1.00 94.81 260 ARG A C 1
ATOM 2054 O O . ARG A 1 260 ? 28.267 -12.019 -2.352 1.00 94.81 260 ARG A O 1
ATOM 2061 N N . LEU A 1 261 ? 29.537 -13.788 -1.827 1.00 88.62 261 LEU A N 1
ATOM 2062 C CA . LEU A 1 261 ? 28.859 -14.743 -2.717 1.00 88.62 261 LEU A CA 1
ATOM 2063 C C . LEU A 1 261 ? 27.946 -15.712 -1.955 1.00 88.62 261 LEU A C 1
ATOM 2065 O O . LEU A 1 261 ? 26.983 -16.221 -2.517 1.00 88.62 261 LEU A O 1
ATOM 2069 N N . GLY A 1 262 ? 28.240 -15.960 -0.678 1.00 90.38 262 GLY A N 1
ATOM 2070 C CA . GLY A 1 262 ? 27.459 -16.847 0.176 1.00 90.38 262 GLY A CA 1
ATOM 2071 C C . GLY A 1 262 ? 26.403 -16.130 1.013 1.00 90.38 262 GLY A C 1
ATOM 2072 O O . GLY A 1 262 ? 26.375 -14.901 1.144 1.00 90.38 262 GLY A O 1
ATOM 2073 N N . ARG A 1 263 ? 25.564 -16.943 1.652 1.00 94.62 263 ARG A N 1
ATOM 2074 C CA . ARG A 1 263 ? 24.614 -16.497 2.667 1.00 94.62 263 ARG A CA 1
ATOM 2075 C C . ARG A 1 263 ? 25.345 -15.795 3.815 1.00 94.62 263 ARG A C 1
ATOM 2077 O O . ARG A 1 263 ? 26.152 -16.401 4.513 1.00 94.62 263 ARG A O 1
ATOM 2084 N N . THR A 1 264 ? 25.035 -14.521 4.012 1.00 96.19 264 THR A N 1
ATOM 2085 C CA . THR A 1 264 ? 25.694 -13.624 4.967 1.00 96.19 264 THR A CA 1
ATOM 2086 C C . THR A 1 264 ? 24.658 -13.046 5.923 1.00 96.19 264 THR A C 1
ATOM 2088 O O . THR A 1 264 ? 23.636 -12.529 5.480 1.00 96.19 264 THR A O 1
ATOM 2091 N N . GLU A 1 265 ? 24.900 -13.140 7.230 1.00 95.56 265 GLU A N 1
ATOM 2092 C CA . GLU A 1 265 ? 24.085 -12.451 8.238 1.00 95.56 265 GLU A CA 1
ATOM 2093 C C . GLU A 1 265 ? 24.379 -10.951 8.201 1.00 95.56 265 GLU A C 1
ATOM 2095 O O . GLU A 1 265 ? 25.545 -10.554 8.153 1.00 95.56 265 GLU A O 1
ATOM 2100 N N . VAL A 1 266 ? 23.333 -10.128 8.219 1.00 95.00 266 VAL A N 1
ATOM 2101 C CA . VAL A 1 266 ? 23.456 -8.668 8.243 1.00 95.00 266 VAL A CA 1
ATOM 2102 C C . VAL A 1 266 ? 22.829 -8.095 9.508 1.00 95.00 266 VAL A C 1
ATOM 2104 O O . VAL A 1 266 ? 21.800 -8.572 9.991 1.00 95.00 266 VAL A O 1
ATOM 2107 N N . HIS A 1 267 ? 23.454 -7.050 10.030 1.00 94.25 267 HIS A N 1
ATOM 2108 C CA . HIS A 1 267 ? 23.132 -6.422 11.305 1.00 94.25 267 HIS A CA 1
ATOM 2109 C C . HIS A 1 267 ? 22.683 -4.982 11.101 1.00 94.25 267 HIS A C 1
ATOM 2111 O O . HIS A 1 267 ? 22.887 -4.392 10.043 1.00 94.25 267 HIS A O 1
ATOM 2117 N N . GLU A 1 268 ? 22.074 -4.394 12.130 1.00 93.06 268 GLU A N 1
ATOM 2118 C CA . GLU A 1 268 ? 21.671 -2.993 12.088 1.00 93.06 268 GLU A CA 1
ATOM 2119 C C . GLU A 1 268 ? 22.842 -2.080 11.701 1.00 93.06 268 GLU A C 1
ATOM 2121 O O . GLU A 1 268 ? 23.935 -2.165 12.255 1.00 93.06 268 GLU A O 1
ATOM 2126 N N . ASN A 1 269 ? 22.573 -1.158 10.779 1.00 94.94 269 ASN A N 1
ATOM 2127 C CA . ASN A 1 269 ? 23.513 -0.208 10.192 1.00 94.94 269 ASN A CA 1
ATOM 2128 C C . ASN A 1 269 ? 24.544 -0.792 9.216 1.00 94.94 269 ASN A C 1
ATOM 2130 O O . ASN A 1 269 ? 25.314 -0.007 8.657 1.00 94.94 269 ASN A O 1
ATOM 2134 N N . ASP A 1 270 ? 24.508 -2.095 8.920 1.00 96.44 270 ASP A N 1
ATOM 2135 C CA . ASP A 1 270 ? 25.281 -2.639 7.803 1.00 96.44 270 ASP A CA 1
ATOM 2136 C C . ASP A 1 270 ? 24.880 -1.949 6.495 1.00 96.44 270 ASP A C 1
ATOM 2138 O O . ASP A 1 270 ? 23.697 -1.732 6.204 1.00 96.44 270 ASP A O 1
ATOM 2142 N N . VAL A 1 271 ? 25.886 -1.597 5.696 1.00 95.06 271 VAL A N 1
ATOM 2143 C CA . VAL A 1 271 ? 25.701 -0.971 4.387 1.00 95.06 271 VAL A CA 1
ATOM 2144 C C . VAL A 1 271 ? 25.747 -2.049 3.320 1.00 95.06 271 VAL A C 1
ATOM 2146 O O . VAL A 1 271 ? 26.769 -2.714 3.145 1.00 95.06 271 VAL A O 1
ATOM 2149 N N . ILE A 1 272 ? 24.661 -2.169 2.565 1.00 95.44 272 ILE A N 1
ATOM 2150 C CA . ILE A 1 272 ? 24.546 -3.109 1.456 1.00 95.44 272 ILE A CA 1
ATOM 2151 C C . ILE A 1 272 ? 24.674 -2.339 0.150 1.00 95.44 272 ILE A C 1
ATOM 2153 O O . ILE A 1 272 ? 23.894 -1.423 -0.113 1.00 95.44 272 ILE A O 1
ATOM 2157 N N . LEU A 1 273 ? 25.635 -2.713 -0.684 1.00 94.62 273 LEU A N 1
ATOM 2158 C CA . LEU A 1 273 ? 25.734 -2.230 -2.055 1.00 94.62 273 LEU A CA 1
ATOM 2159 C C . LEU A 1 273 ? 25.412 -3.376 -3.010 1.00 94.62 273 LEU A C 1
ATOM 2161 O O . LEU A 1 273 ? 25.972 -4.465 -2.908 1.00 94.62 273 LEU A O 1
ATOM 2165 N N . VAL A 1 274 ? 24.506 -3.114 -3.941 1.00 94.00 274 VAL A N 1
ATOM 2166 C CA . VAL A 1 274 ? 24.027 -4.074 -4.929 1.00 94.00 274 VAL A CA 1
ATOM 2167 C C . VAL A 1 274 ? 24.513 -3.616 -6.298 1.00 94.00 274 VAL A C 1
ATOM 2169 O O . VAL A 1 274 ? 24.056 -2.595 -6.818 1.00 94.00 274 VAL A O 1
ATOM 2172 N N . GLY A 1 275 ? 25.438 -4.377 -6.875 1.00 88.12 275 GLY A N 1
ATOM 2173 C CA . GLY A 1 275 ? 26.152 -4.039 -8.100 1.00 88.12 275 GLY A CA 1
ATOM 2174 C C . GLY A 1 275 ? 27.387 -3.152 -7.895 1.00 88.12 275 GLY A C 1
ATOM 2175 O O . GLY A 1 275 ? 27.665 -2.672 -6.800 1.00 88.12 275 GLY A O 1
ATOM 2176 N N . GLY A 1 276 ? 28.124 -2.893 -8.981 1.00 81.88 276 GLY A N 1
ATOM 2177 C CA . GLY A 1 276 ? 29.296 -2.004 -9.002 1.00 81.88 276 GLY A CA 1
ATOM 2178 C C . GLY A 1 276 ? 30.671 -2.683 -8.945 1.00 81.88 276 GLY A C 1
ATOM 2179 O O . GLY A 1 276 ? 31.664 -1.996 -9.148 1.00 81.88 276 GLY A O 1
ATOM 2180 N N . GLY A 1 277 ? 30.761 -4.004 -8.737 1.00 83.94 277 GLY A N 1
ATOM 2181 C CA . GLY A 1 277 ? 32.050 -4.711 -8.652 1.00 83.94 277 GLY A CA 1
ATOM 2182 C C . GLY A 1 277 ? 32.089 -6.015 -9.450 1.00 83.94 277 GLY A C 1
ATOM 2183 O O . GLY A 1 277 ? 32.317 -7.107 -8.910 1.00 83.94 277 GLY A O 1
ATOM 2184 N N . ALA A 1 278 ? 31.845 -5.891 -10.756 1.00 84.12 278 ALA A N 1
ATOM 2185 C CA . ALA A 1 278 ? 32.027 -6.976 -11.715 1.00 84.12 278 ALA A CA 1
ATOM 2186 C C . ALA A 1 278 ? 33.453 -7.544 -11.632 1.00 84.12 278 ALA A C 1
ATOM 2188 O O . ALA A 1 278 ? 34.420 -6.795 -11.525 1.00 84.12 278 ALA A O 1
ATOM 2189 N N . GLY A 1 279 ? 33.582 -8.871 -11.687 1.00 83.19 279 GLY A N 1
ATOM 2190 C CA . GLY A 1 279 ? 34.886 -9.547 -11.732 1.00 83.19 279 GLY A CA 1
ATOM 2191 C C . GLY A 1 279 ? 35.663 -9.615 -10.411 1.00 83.19 279 GLY A C 1
ATOM 2192 O O . GLY A 1 279 ? 36.723 -10.226 -10.385 1.00 83.19 279 GLY A O 1
ATOM 2193 N N . LEU A 1 280 ? 35.155 -9.042 -9.316 1.00 87.00 280 LEU A N 1
ATOM 2194 C CA . LEU A 1 280 ? 35.786 -9.186 -7.998 1.00 87.00 280 LEU A CA 1
ATOM 2195 C C . LEU A 1 280 ? 35.539 -10.576 -7.393 1.00 87.00 280 LEU A C 1
ATOM 2197 O O . LEU A 1 280 ? 34.461 -11.146 -7.575 1.00 87.00 280 LEU A O 1
ATOM 2201 N N . GLU A 1 281 ? 36.506 -11.094 -6.642 1.00 90.62 281 GLU A N 1
ATOM 2202 C CA . GLU A 1 281 ? 36.382 -12.360 -5.907 1.00 90.62 281 GLU A CA 1
ATOM 2203 C C . GLU A 1 281 ? 35.615 -12.184 -4.583 1.00 90.62 281 GLU A C 1
ATOM 2205 O O . GLU A 1 281 ? 35.420 -11.063 -4.103 1.00 90.62 281 GLU A O 1
ATOM 2210 N N . ASP A 1 282 ? 35.146 -13.290 -3.995 1.00 92.75 282 ASP A N 1
ATOM 2211 C CA . ASP A 1 282 ? 34.513 -13.263 -2.672 1.00 92.75 282 ASP A CA 1
ATOM 2212 C C . ASP A 1 282 ? 35.479 -12.700 -1.622 1.00 92.75 282 ASP A C 1
ATOM 2214 O O . ASP A 1 282 ? 36.674 -12.990 -1.627 1.00 92.75 282 ASP A O 1
ATOM 2218 N N . GLY A 1 283 ? 34.974 -11.853 -0.730 1.00 90.31 283 GLY A N 1
ATOM 2219 C CA . GLY A 1 283 ? 35.797 -11.204 0.282 1.00 90.31 283 GLY A CA 1
ATOM 2220 C C . GLY A 1 283 ? 36.631 -10.013 -0.206 1.00 90.31 283 GLY A C 1
ATOM 2221 O O . GLY A 1 283 ? 37.217 -9.340 0.645 1.00 90.31 283 GLY A O 1
ATOM 2222 N N . ALA A 1 284 ? 36.655 -9.702 -1.508 1.00 90.44 284 ALA A N 1
ATOM 2223 C CA . ALA A 1 284 ? 37.314 -8.504 -2.029 1.00 90.44 284 ALA A CA 1
ATOM 2224 C C . ALA A 1 284 ? 36.640 -7.218 -1.521 1.00 90.44 284 ALA A C 1
ATOM 2226 O O . ALA A 1 284 ? 35.417 -7.161 -1.364 1.00 90.44 284 ALA A O 1
ATOM 2227 N N . PHE A 1 285 ? 37.433 -6.171 -1.295 1.00 90.88 285 PHE A N 1
ATOM 2228 C CA . PHE A 1 285 ? 36.931 -4.863 -0.880 1.00 90.88 285 PHE A CA 1
ATOM 2229 C C . PHE A 1 285 ? 36.666 -3.966 -2.086 1.00 90.88 285 PHE A C 1
ATOM 2231 O O . PHE A 1 285 ? 37.460 -3.905 -3.023 1.00 90.88 285 PHE A O 1
ATOM 2238 N N . LEU A 1 286 ? 35.545 -3.257 -2.041 1.00 86.19 286 LEU A N 1
ATOM 2239 C CA . LEU A 1 286 ? 35.205 -2.228 -3.005 1.00 86.19 286 LEU A CA 1
ATOM 2240 C C . LEU A 1 286 ? 36.032 -0.968 -2.721 1.00 86.19 286 LEU A C 1
ATOM 2242 O O . LEU A 1 286 ? 35.986 -0.431 -1.611 1.00 86.19 286 LEU A O 1
ATOM 2246 N N . ASP A 1 287 ? 36.761 -0.503 -3.731 1.00 80.94 287 ASP A N 1
ATOM 2247 C CA . ASP A 1 287 ? 37.478 0.770 -3.691 1.00 80.94 287 ASP A CA 1
ATOM 2248 C C . ASP A 1 287 ? 36.502 1.935 -3.940 1.00 80.94 287 ASP A C 1
ATOM 2250 O O . ASP A 1 287 ? 35.602 1.843 -4.778 1.00 80.94 287 ASP A O 1
ATOM 2254 N N . ASP A 1 288 ? 36.701 3.051 -3.238 1.00 74.69 288 ASP A N 1
ATOM 2255 C CA . ASP A 1 288 ? 35.916 4.281 -3.385 1.00 74.69 288 ASP A CA 1
ATOM 2256 C C . ASP A 1 288 ? 36.105 4.932 -4.772 1.00 74.69 288 ASP A C 1
ATOM 2258 O O . ASP A 1 288 ? 35.324 5.800 -5.164 1.00 74.69 288 ASP A O 1
ATOM 2262 N N . THR A 1 289 ? 37.101 4.490 -5.549 1.00 71.81 289 THR A N 1
ATOM 2263 C CA . THR A 1 289 ? 37.289 4.878 -6.957 1.00 71.81 289 THR A CA 1
ATOM 2264 C C . THR A 1 289 ? 36.343 4.163 -7.935 1.00 71.81 289 THR A C 1
ATOM 2266 O O . THR A 1 289 ? 36.224 4.580 -9.092 1.00 71.81 289 THR A O 1
ATOM 2269 N N . MET A 1 290 ? 35.647 3.101 -7.509 1.00 73.56 290 MET A N 1
ATOM 2270 C CA . MET A 1 290 ? 34.747 2.339 -8.379 1.00 73.56 290 MET A CA 1
ATOM 2271 C C . MET A 1 290 ? 33.439 3.093 -8.643 1.00 73.56 290 MET A C 1
ATOM 2273 O O . MET A 1 290 ? 32.765 3.577 -7.733 1.00 73.56 290 MET A O 1
ATOM 2277 N N . LYS A 1 291 ? 33.035 3.152 -9.918 1.00 69.19 291 LYS A N 1
ATOM 2278 C CA . LYS A 1 291 ? 31.773 3.782 -10.321 1.00 69.19 291 LYS A CA 1
ATOM 2279 C C . LYS A 1 291 ? 30.583 2.957 -9.836 1.00 69.19 291 LYS A C 1
ATOM 2281 O O . LYS A 1 291 ? 30.323 1.866 -10.336 1.00 69.19 291 LYS A O 1
ATOM 2286 N N . THR A 1 292 ? 29.823 3.522 -8.905 1.00 76.00 292 THR A N 1
ATOM 2287 C CA . THR A 1 292 ? 28.618 2.914 -8.309 1.00 76.00 292 THR A CA 1
ATOM 2288 C C . THR A 1 292 ? 27.324 3.598 -8.757 1.00 76.00 292 THR A C 1
ATOM 2290 O O . THR A 1 292 ? 26.256 3.351 -8.211 1.00 76.00 292 THR A O 1
ATOM 2293 N N . GLU A 1 293 ? 27.401 4.426 -9.801 1.00 73.56 293 GLU A N 1
ATOM 2294 C CA . GLU A 1 293 ? 26.295 5.238 -10.335 1.00 73.56 293 GLU A CA 1
ATOM 2295 C C . GLU A 1 293 ? 25.103 4.399 -10.836 1.00 73.56 293 GLU A C 1
ATOM 2297 O O . GLU A 1 293 ? 23.979 4.889 -10.918 1.00 73.56 293 GLU A O 1
ATOM 2302 N N . HIS A 1 294 ? 25.335 3.115 -11.127 1.00 84.19 294 HIS A N 1
ATOM 2303 C CA . HIS A 1 294 ? 24.317 2.152 -11.555 1.00 84.19 294 HIS A CA 1
ATOM 2304 C C . HIS A 1 294 ? 24.025 1.076 -10.501 1.00 84.19 294 HIS A C 1
ATOM 2306 O O . HIS A 1 294 ? 23.435 0.043 -10.828 1.00 84.19 294 HIS A O 1
ATOM 2312 N N . SER A 1 295 ? 24.466 1.287 -9.265 1.00 89.00 295 SER A N 1
ATOM 2313 C CA . SER A 1 295 ? 24.241 0.382 -8.141 1.00 89.00 295 SER A CA 1
ATOM 2314 C C . SER A 1 295 ? 23.053 0.848 -7.304 1.00 89.00 295 SER A C 1
ATOM 2316 O O . SER A 1 295 ? 22.619 1.993 -7.392 1.00 89.00 295 SER A O 1
ATOM 2318 N N . ALA A 1 296 ? 22.540 -0.039 -6.456 1.00 91.19 296 ALA A N 1
ATOM 2319 C CA . ALA A 1 296 ? 21.619 0.329 -5.385 1.00 91.19 296 ALA A CA 1
ATOM 2320 C C . ALA A 1 296 ? 22.356 0.269 -4.045 1.00 91.19 296 ALA A C 1
ATOM 2322 O O . ALA A 1 296 ? 23.154 -0.644 -3.824 1.00 91.19 296 ALA A O 1
ATOM 2323 N N . ARG A 1 297 ? 22.092 1.217 -3.145 1.00 93.06 297 ARG A N 1
ATOM 2324 C CA . ARG A 1 297 ? 22.684 1.244 -1.804 1.00 93.06 297 ARG A CA 1
ATOM 2325 C C . ARG A 1 297 ? 21.589 1.188 -0.756 1.00 93.06 297 ARG A C 1
ATOM 2327 O O . ARG A 1 297 ? 20.622 1.937 -0.832 1.00 93.06 297 ARG A O 1
ATOM 2334 N N . PHE A 1 298 ? 21.778 0.345 0.247 1.00 94.69 298 PHE A N 1
ATOM 2335 C CA . PHE A 1 298 ? 20.877 0.196 1.377 1.00 94.69 298 PHE A CA 1
ATOM 2336 C C . PHE A 1 298 ? 21.638 0.258 2.695 1.00 94.69 298 PHE A C 1
ATOM 2338 O O . PHE A 1 298 ? 22.845 0.022 2.752 1.00 94.69 298 PHE A O 1
ATOM 2345 N N . VAL A 1 299 ? 20.906 0.558 3.758 1.00 94.94 299 VAL A N 1
ATOM 2346 C CA . VAL A 1 299 ? 21.337 0.414 5.145 1.00 94.94 299 VAL A CA 1
ATOM 2347 C C . VAL A 1 299 ? 20.326 -0.473 5.852 1.00 94.94 299 VAL A C 1
ATOM 2349 O O . VAL A 1 299 ? 19.118 -0.256 5.723 1.00 94.94 299 VAL A O 1
ATOM 2352 N N . VAL A 1 300 ? 20.809 -1.463 6.592 1.00 93.50 300 VAL A N 1
ATOM 2353 C CA . VAL A 1 300 ? 19.953 -2.295 7.439 1.00 93.50 300 VAL A CA 1
ATOM 2354 C C . VAL A 1 300 ? 19.446 -1.456 8.610 1.00 93.50 300 VAL A C 1
ATOM 2356 O O . VAL A 1 300 ? 20.216 -0.762 9.278 1.00 93.50 300 VAL A O 1
ATOM 2359 N N . LYS A 1 301 ? 18.148 -1.514 8.877 1.00 91.69 301 LYS A N 1
ATOM 2360 C CA . LYS A 1 301 ? 17.490 -0.840 9.997 1.00 91.69 301 LYS A CA 1
ATOM 2361 C C . LYS A 1 301 ? 16.618 -1.828 10.747 1.00 91.69 301 LYS A C 1
ATOM 2363 O O . LYS A 1 301 ? 16.135 -2.778 10.146 1.00 91.69 301 LYS A O 1
ATOM 2368 N N . ILE A 1 302 ? 16.416 -1.596 12.038 1.00 87.81 302 ILE A N 1
ATOM 2369 C CA . ILE A 1 302 ? 15.503 -2.386 12.863 1.00 87.81 302 ILE A CA 1
ATOM 2370 C C . ILE A 1 302 ? 14.285 -1.519 13.175 1.00 87.81 302 ILE A C 1
ATOM 2372 O O . ILE A 1 302 ? 14.422 -0.392 13.650 1.00 87.81 302 ILE A O 1
ATOM 2376 N N . ASP A 1 303 ? 13.087 -2.018 12.876 1.00 78.81 303 ASP A N 1
ATOM 2377 C CA . ASP A 1 303 ? 11.852 -1.348 13.274 1.00 78.81 303 ASP A CA 1
ATOM 2378 C C . ASP A 1 303 ? 11.510 -1.723 14.721 1.00 78.81 303 ASP A C 1
ATOM 2380 O O . ASP A 1 303 ? 11.072 -2.841 15.001 1.00 78.81 303 ASP A O 1
ATOM 2384 N N . SER A 1 304 ? 11.737 -0.783 15.642 1.00 67.00 304 SER A N 1
ATOM 2385 C CA . SER A 1 304 ? 11.449 -0.943 17.071 1.00 67.00 304 SER A CA 1
ATOM 2386 C C . SER A 1 304 ? 9.952 -0.922 17.390 1.00 67.00 304 SER A C 1
ATOM 2388 O O . SER A 1 304 ? 9.570 -1.246 18.509 1.00 67.00 304 SER A O 1
ATOM 2390 N N . LYS A 1 305 ? 9.086 -0.568 16.430 1.00 57.31 305 LYS A N 1
ATOM 2391 C CA . LYS A 1 305 ? 7.626 -0.578 16.623 1.00 57.31 305 LYS A CA 1
ATOM 2392 C C . LYS A 1 305 ? 7.016 -1.984 16.632 1.00 57.31 305 LYS A C 1
ATOM 2394 O O . LYS A 1 305 ? 5.814 -2.110 16.807 1.00 57.31 305 LYS A O 1
ATOM 2399 N N . PHE A 1 306 ? 7.828 -3.019 16.411 1.00 50.38 306 PHE A N 1
ATOM 2400 C CA . PHE A 1 306 ? 7.446 -4.429 16.550 1.00 50.38 306 PHE A CA 1
ATOM 2401 C C . PHE A 1 306 ? 7.890 -5.040 17.890 1.00 50.38 306 PHE A C 1
ATOM 2403 O O . PHE A 1 306 ? 7.754 -6.246 18.075 1.00 50.38 306 PHE A O 1
ATOM 2410 N N . SER A 1 307 ? 8.458 -4.230 18.790 1.00 39.53 307 SER A N 1
ATOM 2411 C CA . SER A 1 307 ? 8.917 -4.647 20.125 1.00 39.53 307 SER A CA 1
ATOM 2412 C C . SER A 1 307 ? 7.995 -4.194 21.267 1.00 39.53 307 SER A C 1
ATOM 2414 O O . SER A 1 307 ? 8.342 -4.440 22.418 1.00 39.53 307 SER A O 1
ATOM 2416 N N . ASP A 1 308 ? 6.854 -3.569 20.950 1.00 34.78 308 ASP A N 1
ATOM 2417 C CA . ASP A 1 308 ? 5.860 -3.060 21.907 1.00 34.78 308 ASP A CA 1
ATOM 2418 C C . ASP A 1 308 ? 4.463 -3.629 21.629 1.00 34.78 308 ASP A C 1
ATOM 2420 O O . ASP A 1 308 ? 4.083 -3.691 20.432 1.00 34.78 308 ASP A O 1
#

InterPro domains:
  IPR000253 Forkhead-associated (FHA) domain [PF00498] (206-275)
  IPR000253 Forkhead-associated (FHA) domain [PS50006] (206-260)
  IPR000253 Forkhead-associated (FHA) domain [SM00240] (205-260)
  IPR001357 BRCT domain [PS50172] (1-39)
  IPR008984 SMAD/FHA domain superfamily [SSF49879] (190-276)
  IPR036420 BRCT domain superfamily [G3DSA:3.40.50.10190] (1-55)
  IPR036420 BRCT domain superfamily [SSF52113] (4-52)
  IPR050923 Cellular Process Regulator and RNA Processing Protein [PTHR23308] (204-276)

Organism: NCBI:txid180227

Radius of gyration: 23.61 Å; chains: 1; bounding box: 63×45×64 Å

Secondary structure (DSSP, 8-state):
---HHHHHHHHTT---B-THHHHHHHHHTS---GGGGB-SSS---SS-HHHHTGGGTT-EEEEE-S-HHHHHHHHHHHHHHT-EEEEE-TT-GGGSTT-SEEEE-TT--GGGGHHHHTT-TT--EEEEHHHHHHHHHHT-GGG---B-S---TTSSTTTGGGTT---EEEEEE--SS----SS--EES-S-GGGSPPPTTSBPPPEEEES-TTT-SEE---TTS-SS-EEEEEEE-SSSEEEEEEE-S-SS-EEETTEEE-S-EEE-TT-EEEES--TTPPTTPBPPTTS--TT-EEEEEEEEGGG--

pLDDT: mean 85.0, std 15.43, range [34.78, 98.12]